Protein AF-A0A060XDC2-F1 (afdb_monomer_lite)

Radius of gyration: 25.56 Å; chains: 1; bounding box: 56×34×100 Å

Secondary structure (DSSP, 8-state):
------------------------S----PPPPEEE--TTS--EEE-TTT--EEE-TTS------SHHHHHHHHHHH-TTS-EEEEEE-SS-EEE--PPPTT-S------EEE-PEEEEESS--PPPPP--TT-EEEEEE-TT----HHHHHHHHHHHHHHSS-EEE-------SSS--EEEEEE-

InterPro domains:
  IPR008154 Amyloidogenic glycoprotein, extracellular [PS51869] (29-186)
  IPR008154 Amyloidogenic glycoprotein, extracellular [SM00006] (25-175)
  IPR008155 Amyloidogenic glycoprotein [PTHR23103] (12-157)
  IPR011178 Amyloidogenic glycoprotein, copper-binding [PF12924] (133-158)
  IPR015849 Amyloidogenic glycoprotein, heparin-binding [PF02177] (32-132)
  IPR036454 Amyloidogenic glycoprotein, heparin-binding domain superfamily [G3DSA:3.90.570.10] (18-124)
  IPR036454 Amyloidogenic glycoprotein, heparin-binding domain superfamily [SSF56491] (30-124)
  IPR036669 Amyloidogenic glycoprotein, copper-binding domain superfamily [G3DSA:3.30.1490.140] (132-185)
  IPR036669 Amyloidogenic glycoprotein, copper-binding domain superfamily [SSF89811] (125-165)

pLDDT: mean 73.63, std 19.86, range [39.0, 98.5]

Sequence (186 aa):
MGDRMALLLLVIATTALAVEVPTDGGMGLLAEPQVAMFCGKLNMHVDVQSGKWESDPSGTKSCIGTKEGILQYCQEVYPELQITNVVEANQPVSVQNWCKKGRKQCRSHLHIVVPYRCLVGEFVSDALLVPDKCKFLHQERMDMCESHLHWHTVAKEVRSRVHIYVLHILQKATPSSVGAAPLLKC

Organism: Oncorhynchus mykiss (NCBI:txid8022)

Foldseek 3Di:
DDDDDDDDDDDPPPPPPPPPDPDDDDDDQFAFWWKWADAQFFIWIAPRVPRAIDGDPVLAHHDDDDQVVVLVSSCVVCVVFQFDGKDWDPAWDWHAQTHGRPDPGRHDDIDTTTIMGRDGDAFDWDDDDADPPKDKDKDKDQPDADHLVVLVVVLVVVCVVDPAKDFDQTARDHPPGIGMGMIIGD

Structure (mmCIF, N/CA/C/O backbone):
data_AF-A0A060XDC2-F1
#
_entry.id   AF-A0A060XDC2-F1
#
loop_
_atom_site.group_PDB
_atom_site.id
_atom_site.type_symbol
_atom_site.label_atom_id
_atom_site.label_alt_id
_atom_site.label_comp_id
_atom_site.label_asym_id
_atom_site.label_entity_id
_atom_site.label_seq_id
_atom_site.pdbx_PDB_ins_code
_atom_site.Cartn_x
_atom_site.Cartn_y
_atom_site.Cartn_z
_atom_site.occupancy
_atom_site.B_iso_or_equiv
_atom_site.auth_seq_id
_atom_site.auth_comp_id
_atom_site.auth_asym_id
_atom_site.auth_atom_id
_atom_site.pdbx_PDB_model_num
ATOM 1 N N . MET A 1 1 ? -31.305 -18.570 -81.494 1.00 41.38 1 MET A N 1
ATOM 2 C CA . MET A 1 1 ? -29.834 -18.551 -81.326 1.00 41.38 1 MET A CA 1
ATOM 3 C C . MET A 1 1 ? -29.415 -17.113 -81.055 1.00 41.38 1 MET A C 1
ATOM 5 O O . MET A 1 1 ? -29.666 -16.294 -81.924 1.00 41.38 1 MET A O 1
ATOM 9 N N . GLY A 1 2 ? -28.843 -16.835 -79.872 1.00 39.59 2 GLY A N 1
ATOM 10 C CA . GLY A 1 2 ? -28.330 -15.517 -79.429 1.00 39.59 2 GLY A CA 1
ATOM 11 C C . GLY A 1 2 ? -29.444 -14.591 -78.921 1.00 39.59 2 GLY A C 1
ATOM 12 O O . GLY A 1 2 ? -30.240 -14.137 -79.725 1.00 39.59 2 GLY A O 1
ATOM 13 N N . ASP A 1 3 ? -29.737 -14.424 -77.631 1.00 41.81 3 ASP A N 1
ATOM 14 C CA . ASP A 1 3 ? -28.943 -14.064 -76.441 1.00 41.81 3 ASP A CA 1
ATOM 15 C C . ASP A 1 3 ? -28.536 -12.574 -76.386 1.00 41.81 3 ASP A C 1
ATOM 17 O O . ASP A 1 3 ? -27.949 -12.066 -77.340 1.00 41.81 3 ASP A O 1
ATOM 21 N N . ARG A 1 4 ? -28.748 -11.968 -75.196 1.00 43.09 4 ARG A N 1
ATOM 22 C CA . ARG A 1 4 ? -28.232 -10.674 -74.670 1.00 43.09 4 ARG A CA 1
ATOM 23 C C . ARG A 1 4 ? -29.087 -9.433 -75.014 1.00 43.09 4 ARG A C 1
ATOM 25 O O . ARG A 1 4 ? -29.310 -9.141 -76.172 1.00 43.09 4 ARG A O 1
ATOM 32 N N . MET A 1 5 ? -29.592 -8.601 -74.095 1.00 45.31 5 MET A N 1
ATOM 33 C CA . MET A 1 5 ? -29.133 -8.209 -72.758 1.00 45.31 5 MET A CA 1
ATOM 34 C C . MET A 1 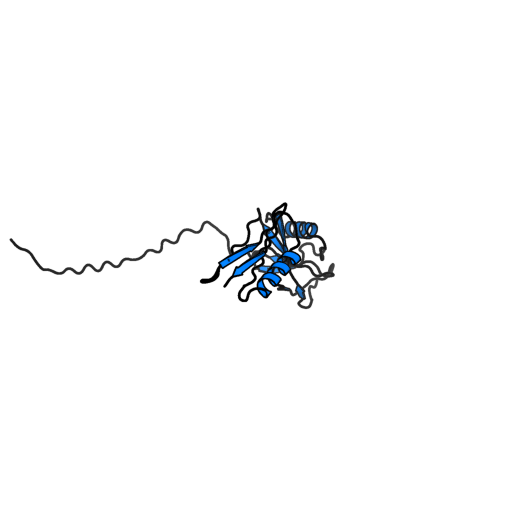5 ? -30.339 -7.726 -71.923 1.00 45.31 5 MET A C 1
ATOM 36 O O . MET A 1 5 ? -30.956 -6.719 -72.261 1.00 45.31 5 MET A O 1
ATOM 40 N N . ALA A 1 6 ? -30.649 -8.388 -70.810 1.00 49.91 6 ALA A N 1
ATOM 41 C CA . ALA A 1 6 ? -31.449 -7.799 -69.737 1.00 49.91 6 ALA A CA 1
ATOM 42 C C . ALA A 1 6 ? -30.529 -7.696 -68.518 1.00 49.91 6 ALA A C 1
ATOM 44 O O . ALA A 1 6 ? -30.117 -8.707 -67.951 1.00 49.91 6 ALA A O 1
ATOM 45 N N . LEU A 1 7 ? -30.120 -6.472 -68.188 1.00 49.59 7 LEU A N 1
ATOM 46 C CA . LEU A 1 7 ? -29.216 -6.186 -67.079 1.00 49.59 7 LEU A CA 1
ATOM 47 C C . LEU A 1 7 ? -30.014 -6.285 -65.765 1.00 49.59 7 LEU A C 1
ATOM 49 O O . LEU A 1 7 ? -30.693 -5.343 -65.368 1.00 49.59 7 LEU A O 1
ATOM 53 N N . LEU A 1 8 ? -29.974 -7.444 -65.109 1.00 44.00 8 LEU A N 1
ATOM 54 C CA . LEU A 1 8 ? -30.467 -7.615 -63.740 1.00 44.00 8 LEU A CA 1
ATOM 55 C C . LEU A 1 8 ? -29.364 -7.178 -62.768 1.00 44.00 8 LEU A C 1
ATOM 57 O O . LEU A 1 8 ? -28.363 -7.869 -62.594 1.00 44.00 8 LEU A O 1
ATOM 61 N N . LEU A 1 9 ? -29.542 -6.009 -62.152 1.00 47.91 9 LEU A N 1
ATOM 62 C CA . LEU A 1 9 ? -28.710 -5.533 -61.048 1.00 47.91 9 LEU A CA 1
ATOM 63 C C . LEU A 1 9 ? -29.081 -6.304 -59.772 1.00 47.91 9 LEU A C 1
ATOM 65 O O . LEU A 1 9 ? -30.105 -6.034 -59.149 1.00 47.91 9 LEU A O 1
ATOM 69 N N . LEU A 1 10 ? -28.243 -7.263 -59.379 1.00 47.75 10 LEU A N 1
ATOM 70 C CA . LEU A 1 10 ? -28.282 -7.892 -58.057 1.00 47.75 10 LEU A CA 1
ATOM 71 C C . LEU A 1 10 ? -27.494 -7.018 -57.075 1.00 47.75 10 LEU A C 1
ATOM 73 O O . LEU A 1 10 ? -26.266 -7.047 -57.044 1.00 47.75 10 LEU A O 1
ATOM 77 N N . VAL A 1 11 ? -28.206 -6.228 -56.272 1.00 51.81 11 VAL A N 1
ATOM 78 C CA . VAL A 1 11 ? -27.630 -5.562 -55.098 1.00 51.81 11 VAL A CA 1
ATOM 79 C C . VAL A 1 11 ? -27.538 -6.602 -53.985 1.00 51.81 11 VAL A C 1
ATOM 81 O O . VAL A 1 11 ? -28.536 -6.931 -53.349 1.00 51.81 11 VAL A O 1
ATOM 84 N N . ILE A 1 12 ? -26.344 -7.150 -53.761 1.00 53.94 12 ILE A N 1
ATOM 85 C CA . ILE A 1 12 ? -26.074 -7.981 -52.585 1.00 53.94 12 ILE A CA 1
ATOM 86 C C . ILE A 1 12 ? -25.781 -7.025 -51.427 1.00 53.94 12 ILE A C 1
ATOM 88 O O . ILE A 1 12 ? -24.678 -6.497 -51.308 1.00 53.94 12 ILE A O 1
ATOM 92 N N . ALA A 1 13 ? -26.780 -6.778 -50.581 1.00 54.50 13 ALA A N 1
ATOM 93 C CA . ALA A 1 13 ? -26.553 -6.155 -49.285 1.00 54.50 13 ALA A CA 1
ATOM 94 C C . ALA A 1 13 ? -25.899 -7.199 -48.369 1.00 54.50 13 ALA A C 1
ATOM 96 O O . ALA A 1 13 ? -26.568 -8.078 -47.832 1.00 54.50 13 ALA A O 1
ATOM 97 N N . THR A 1 14 ? -24.577 -7.140 -48.222 1.00 53.62 14 THR A N 1
ATOM 98 C CA . THR A 1 14 ? -23.865 -7.929 -47.215 1.00 53.62 14 THR A CA 1
ATOM 99 C C . THR A 1 14 ? -24.174 -7.347 -45.840 1.00 53.62 14 THR A C 1
ATOM 101 O O . THR A 1 14 ? -23.562 -6.367 -45.417 1.00 53.62 14 THR A O 1
ATOM 104 N N . THR A 1 15 ? -25.141 -7.928 -45.134 1.00 52.19 15 THR A N 1
ATOM 105 C CA . THR A 1 15 ? -25.299 -7.717 -43.697 1.00 52.19 15 THR A CA 1
ATOM 106 C C . THR A 1 15 ? -24.131 -8.401 -42.994 1.00 52.19 15 THR A C 1
ATOM 108 O O . THR A 1 15 ? -24.083 -9.622 -42.866 1.00 52.19 15 THR A O 1
ATOM 111 N N . ALA A 1 16 ? -23.146 -7.610 -42.569 1.00 55.06 16 ALA A N 1
ATOM 112 C CA . ALA A 1 16 ? -22.133 -8.077 -41.638 1.00 55.06 16 ALA A CA 1
ATOM 113 C C . ALA A 1 16 ? -22.830 -8.354 -40.300 1.00 55.06 16 ALA A C 1
ATOM 115 O O . ALA A 1 16 ? -23.098 -7.439 -39.524 1.00 55.06 16 ALA A O 1
ATOM 116 N N . LEU A 1 17 ? -23.174 -9.616 -40.050 1.00 48.28 17 LEU A N 1
ATOM 117 C CA . LEU A 1 17 ? -23.462 -10.066 -38.698 1.00 48.28 17 LEU A CA 1
ATOM 118 C C . LEU A 1 17 ? -22.143 -9.968 -37.929 1.00 48.28 17 LEU A C 1
ATOM 120 O O . LEU A 1 17 ? -21.220 -10.747 -38.166 1.00 48.28 17 LEU A O 1
ATOM 124 N N . ALA A 1 18 ? -22.039 -8.971 -37.051 1.00 54.16 18 ALA A N 1
ATOM 125 C CA . ALA A 1 18 ? -21.041 -8.990 -35.998 1.00 54.16 18 ALA A CA 1
ATOM 126 C C . ALA A 1 18 ? -21.340 -10.229 -35.150 1.00 54.16 18 ALA A C 1
ATOM 128 O O . ALA A 1 18 ? -22.348 -10.292 -34.447 1.00 54.16 18 ALA A O 1
ATOM 129 N N . VAL A 1 19 ? -20.511 -11.260 -35.300 1.00 46.09 19 VAL A N 1
ATOM 130 C CA . VAL A 1 19 ? -20.492 -12.378 -34.365 1.00 46.09 19 VAL A CA 1
ATOM 131 C C . VAL A 1 19 ? -19.969 -11.797 -33.061 1.00 46.09 19 VAL A C 1
ATOM 133 O O . VAL A 1 19 ? -18.773 -11.543 -32.921 1.00 46.09 19 VAL A O 1
ATOM 136 N N . GLU A 1 20 ? -20.878 -11.524 -32.132 1.00 48.84 20 GLU A N 1
ATOM 137 C CA . GLU A 1 20 ? -20.514 -11.262 -30.748 1.00 48.84 20 GLU A CA 1
ATOM 138 C C . GLU A 1 20 ? -19.928 -12.570 -30.214 1.00 48.84 20 GLU A C 1
ATOM 140 O O . GLU A 1 20 ? -20.620 -13.582 -30.083 1.00 48.84 20 GLU A O 1
ATOM 145 N N . VAL A 1 21 ? -18.610 -12.580 -30.008 1.00 45.28 21 VAL A N 1
ATOM 146 C CA . VAL A 1 21 ? -17.938 -13.671 -29.306 1.00 45.28 21 VAL A CA 1
ATOM 147 C C . VAL A 1 21 ? -18.573 -13.736 -27.917 1.00 45.28 21 VAL A C 1
ATOM 149 O O . VAL A 1 21 ? -18.576 -12.710 -27.233 1.00 45.28 21 VAL A O 1
ATOM 152 N N . PRO A 1 22 ? -19.119 -14.884 -27.480 1.00 39.00 22 PRO A N 1
ATOM 153 C CA . PRO A 1 22 ? -19.649 -14.993 -26.137 1.00 39.00 22 PRO A CA 1
ATOM 154 C C . PRO A 1 22 ? -18.462 -14.872 -25.187 1.00 39.00 22 PRO A C 1
ATOM 156 O O . PRO A 1 22 ? -17.618 -15.766 -25.108 1.00 39.00 22 PRO A O 1
ATOM 159 N N . THR A 1 23 ? -18.357 -13.725 -24.523 1.00 48.66 23 THR A N 1
ATOM 160 C CA . THR A 1 23 ? -17.471 -13.566 -23.382 1.00 48.66 23 THR A CA 1
ATOM 161 C C . THR A 1 23 ? -17.990 -14.493 -22.299 1.00 48.66 23 THR A C 1
ATOM 163 O O . THR A 1 23 ? -19.106 -14.352 -21.798 1.00 48.66 23 THR A O 1
ATOM 166 N N . ASP A 1 24 ? -17.174 -15.503 -22.019 1.00 46.56 24 ASP A N 1
ATOM 167 C CA . ASP A 1 24 ? -17.329 -16.406 -20.895 1.00 46.56 24 ASP A CA 1
ATOM 168 C C . ASP A 1 24 ? -17.614 -15.615 -19.606 1.00 46.56 24 ASP A C 1
ATOM 170 O O . ASP A 1 24 ? -17.164 -14.478 -19.426 1.00 46.56 24 ASP A O 1
ATOM 174 N N . GLY A 1 25 ? -18.456 -16.193 -18.760 1.00 43.25 25 GLY A N 1
ATOM 175 C CA . GLY A 1 25 ? -19.179 -15.510 -17.699 1.00 43.25 25 GLY A CA 1
ATOM 176 C C . GLY A 1 25 ? -18.302 -14.705 -16.737 1.00 43.25 25 GLY A C 1
ATOM 177 O O . GLY A 1 25 ? -17.409 -15.230 -16.088 1.00 43.25 25 GLY A O 1
ATOM 178 N N . GLY A 1 26 ? -18.679 -13.438 -16.554 1.00 47.50 26 GLY A N 1
ATOM 179 C CA . GLY A 1 26 ? -18.600 -12.756 -15.264 1.00 47.50 26 GLY A CA 1
ATOM 180 C C . GLY A 1 26 ? -17.213 -12.389 -14.742 1.00 47.50 26 GLY A C 1
ATOM 181 O O . GLY A 1 26 ? -16.795 -12.896 -13.712 1.00 47.50 26 GLY A O 1
ATOM 182 N N . MET A 1 27 ? -16.588 -11.368 -15.324 1.00 45.53 27 MET A N 1
ATOM 183 C CA . MET A 1 27 ? -15.719 -10.467 -14.561 1.00 45.53 27 MET A CA 1
ATOM 184 C C . MET A 1 27 ? -16.028 -9.031 -14.975 1.00 45.53 27 MET A C 1
ATOM 186 O O . MET A 1 27 ? -15.519 -8.523 -15.972 1.00 45.53 27 MET A O 1
ATOM 190 N N . GLY A 1 28 ? -16.885 -8.359 -14.199 1.00 51.84 28 GLY A N 1
ATOM 191 C CA . GLY A 1 28 ? -16.819 -6.900 -14.140 1.00 51.84 28 GLY A CA 1
ATOM 192 C C . GLY A 1 28 ? -15.383 -6.523 -13.778 1.00 51.84 28 GLY A C 1
ATOM 193 O O . GLY A 1 28 ? -14.772 -7.215 -12.969 1.00 51.84 28 GLY A O 1
ATOM 194 N N . LEU A 1 29 ? -14.823 -5.507 -14.436 1.00 62.22 29 LEU A N 1
ATOM 195 C CA . LEU A 1 29 ? -13.435 -5.077 -14.250 1.00 62.22 29 LEU A CA 1
ATOM 196 C C . LEU A 1 29 ? -13.167 -4.797 -12.761 1.00 62.22 29 LEU A C 1
ATOM 198 O O . LEU A 1 29 ? -13.486 -3.714 -12.273 1.00 62.22 29 LEU A O 1
ATOM 202 N N . LEU A 1 30 ? -12.625 -5.781 -12.040 1.00 83.00 30 LEU A N 1
ATOM 203 C CA . LEU A 1 30 ? -12.261 -5.626 -10.638 1.00 83.00 30 LEU A CA 1
ATOM 204 C C . LEU A 1 30 ? -11.084 -4.655 -10.557 1.00 83.00 30 LEU A C 1
ATOM 206 O O . LEU A 1 30 ? -10.130 -4.749 -11.334 1.00 83.00 30 LEU A O 1
ATOM 210 N N . ALA A 1 31 ? -11.162 -3.708 -9.628 1.00 91.88 31 ALA A N 1
ATOM 211 C CA . ALA A 1 31 ? -10.049 -2.826 -9.333 1.00 91.88 31 ALA A CA 1
ATOM 212 C C . ALA A 1 31 ? -8.873 -3.635 -8.770 1.00 91.88 31 ALA A C 1
ATOM 214 O O . ALA A 1 31 ? -9.049 -4.670 -8.126 1.00 91.88 31 ALA A O 1
ATOM 215 N N . GLU A 1 32 ? -7.658 -3.146 -9.002 1.00 93.00 32 GLU A N 1
ATOM 216 C CA . GLU A 1 32 ? -6.464 -3.782 -8.463 1.00 93.00 32 GLU A CA 1
ATOM 217 C C . GLU A 1 32 ? -6.454 -3.703 -6.920 1.00 93.00 32 GLU A C 1
ATOM 219 O O . GLU A 1 32 ? -6.651 -2.615 -6.368 1.00 93.00 32 GLU A O 1
ATOM 224 N N . PRO A 1 33 ? -6.190 -4.814 -6.206 1.00 96.94 33 PRO A N 1
ATOM 225 C CA . PRO A 1 33 ? -6.105 -4.811 -4.750 1.00 96.94 33 PRO A CA 1
ATOM 226 C C . PRO A 1 33 ? -4.878 -4.024 -4.273 1.00 96.94 33 PRO A C 1
ATOM 228 O O . PRO A 1 33 ? -3.727 -4.320 -4.609 1.00 96.94 33 PRO A O 1
ATOM 231 N N . GLN A 1 34 ? -5.122 -3.012 -3.444 1.00 98.19 34 GLN A N 1
ATOM 232 C CA . GLN A 1 34 ? -4.080 -2.160 -2.870 1.00 98.19 34 GLN A CA 1
ATOM 233 C C . GLN A 1 34 ? -4.344 -1.909 -1.385 1.00 98.19 34 GLN A C 1
ATOM 235 O O . GLN A 1 34 ? -5.491 -1.915 -0.939 1.00 98.19 34 GLN A O 1
ATOM 240 N N . VAL A 1 35 ? -3.286 -1.668 -0.613 1.00 98.38 35 VAL A N 1
ATOM 241 C CA . VAL A 1 35 ? -3.362 -1.247 0.791 1.00 98.38 35 VAL A CA 1
ATOM 242 C C . VAL A 1 35 ? -2.582 0.042 1.000 1.00 98.38 35 VAL A C 1
ATOM 244 O O . VAL A 1 35 ? -1.541 0.274 0.389 1.00 98.38 35 VAL A O 1
ATOM 247 N N . ALA A 1 36 ? -3.072 0.900 1.884 1.00 98.06 36 ALA A N 1
ATOM 248 C CA . ALA A 1 36 ? -2.442 2.162 2.227 1.00 98.06 36 ALA A CA 1
ATOM 249 C C . ALA A 1 36 ? -2.336 2.305 3.742 1.00 98.06 36 ALA A C 1
ATOM 251 O O . ALA A 1 36 ? -3.230 1.925 4.501 1.00 98.06 36 ALA A O 1
ATOM 252 N N . MET A 1 37 ? -1.226 2.883 4.186 1.00 96.88 37 MET A N 1
ATOM 253 C CA . MET A 1 37 ? -0.893 2.990 5.599 1.00 96.88 37 MET A CA 1
ATOM 254 C C . MET A 1 37 ? -0.575 4.433 5.962 1.00 96.88 37 MET A C 1
ATOM 256 O O . MET A 1 37 ?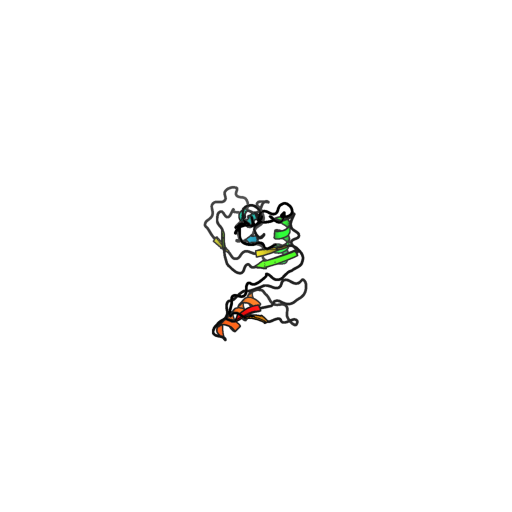 0.110 5.142 5.227 1.00 96.88 37 MET A O 1
ATOM 260 N N . PHE A 1 38 ? -1.043 4.853 7.133 1.00 94.81 38 PHE A N 1
ATOM 261 C CA . PHE A 1 38 ? -0.676 6.124 7.740 1.00 94.81 38 PHE A CA 1
ATOM 262 C C . PHE A 1 38 ? -0.602 5.934 9.254 1.00 94.81 38 PHE A C 1
ATOM 264 O O . PHE A 1 38 ? -1.591 5.582 9.896 1.00 94.81 38 PHE A O 1
ATOM 271 N N . CYS A 1 39 ? 0.579 6.113 9.844 1.00 92.94 39 CYS A N 1
ATOM 272 C CA . CYS A 1 39 ? 0.780 5.786 11.253 1.00 92.94 39 CYS A CA 1
ATOM 273 C C . CYS A 1 39 ? -0.132 6.598 12.186 1.00 92.94 39 CYS A C 1
ATOM 275 O O . CYS A 1 39 ? -0.354 7.794 12.000 1.00 92.94 39 CYS A O 1
ATOM 277 N N . GLY A 1 40 ? -0.691 5.924 13.197 1.00 89.88 40 GLY A N 1
ATOM 278 C CA . GLY A 1 40 ? -1.701 6.500 14.094 1.00 89.88 40 GLY A CA 1
ATOM 279 C C . GLY A 1 40 ? -3.129 6.490 13.529 1.00 89.88 40 GLY A C 1
ATOM 280 O O . GLY A 1 40 ? -4.068 6.915 14.215 1.00 89.88 40 GLY A O 1
ATOM 281 N N . LYS A 1 41 ? -3.315 5.987 12.306 1.00 93.00 41 LYS A N 1
ATOM 282 C CA . LYS A 1 41 ? -4.608 5.702 11.681 1.00 93.00 41 LYS A CA 1
ATOM 283 C C . LYS A 1 41 ? -4.743 4.209 11.422 1.00 93.00 41 LYS A C 1
ATOM 285 O O . LYS A 1 41 ? -3.759 3.474 11.428 1.00 93.00 41 LYS A O 1
ATOM 290 N N . LEU A 1 42 ? -5.982 3.779 11.229 1.00 94.94 42 LEU A N 1
ATOM 291 C CA . LEU A 1 42 ? -6.248 2.451 10.713 1.00 94.94 42 LEU A CA 1
ATOM 292 C C . LEU A 1 42 ? -5.788 2.360 9.264 1.00 94.94 42 LEU A C 1
ATOM 294 O O . LEU A 1 42 ? -5.862 3.347 8.528 1.00 94.94 42 LEU A O 1
ATOM 298 N N . ASN A 1 43 ? -5.315 1.181 8.881 1.00 97.00 43 ASN A N 1
ATOM 299 C CA . ASN A 1 43 ? -4.959 0.901 7.499 1.00 97.00 43 ASN A CA 1
ATOM 300 C C . ASN A 1 43 ? -6.191 1.039 6.595 1.00 97.00 43 ASN A C 1
ATOM 302 O O . ASN A 1 43 ? -7.334 0.940 7.052 1.00 97.00 43 ASN A O 1
ATOM 306 N N . MET A 1 44 ? -5.941 1.311 5.321 1.00 97.25 44 MET A N 1
ATOM 307 C CA . MET A 1 44 ? -6.960 1.414 4.284 1.00 97.25 44 MET A CA 1
ATOM 308 C C . MET A 1 44 ? -6.683 0.361 3.208 1.00 97.25 44 MET A C 1
ATOM 310 O O . MET A 1 44 ? -5.523 0.023 2.966 1.00 97.25 44 MET A O 1
ATOM 314 N N . HIS A 1 45 ? -7.722 -0.128 2.545 1.00 97.94 45 HIS A N 1
ATOM 315 C CA . HIS A 1 45 ? -7.635 -1.069 1.430 1.00 97.94 45 HIS A CA 1
ATOM 316 C C . HIS A 1 45 ? -8.646 -0.693 0.339 1.00 97.94 45 HIS A C 1
ATOM 318 O O . HIS A 1 45 ? -9.591 0.045 0.610 1.00 97.94 45 HIS A O 1
ATOM 324 N N . VAL A 1 46 ? -8.418 -1.121 -0.898 1.00 97.56 46 VAL A N 1
ATOM 325 C CA . VAL A 1 46 ? -9.340 -0.891 -2.016 1.00 97.56 46 VAL A CA 1
ATOM 326 C C . VAL A 1 46 ? -10.384 -2.000 -2.034 1.00 97.56 46 VAL A C 1
ATOM 328 O O . VAL A 1 46 ? -10.043 -3.165 -2.198 1.00 97.56 46 VAL A O 1
ATOM 331 N N . ASP A 1 47 ? -11.661 -1.651 -1.938 1.00 96.38 47 ASP A N 1
ATOM 332 C CA . ASP A 1 47 ? -12.722 -2.588 -2.287 1.00 96.38 47 ASP A CA 1
ATOM 333 C C . ASP A 1 47 ? -12.657 -2.864 -3.797 1.00 96.38 47 ASP A C 1
ATOM 335 O O . ASP A 1 47 ? -12.893 -1.975 -4.618 1.00 96.38 47 ASP A O 1
ATOM 339 N N . VAL A 1 48 ? -12.297 -4.092 -4.173 1.00 95.25 48 VAL A N 1
ATOM 340 C CA . VAL A 1 48 ? -12.024 -4.463 -5.573 1.00 95.25 48 VAL A CA 1
ATOM 341 C C . VAL A 1 48 ? -13.265 -4.395 -6.465 1.00 95.25 48 VAL A C 1
ATOM 343 O O . VAL A 1 48 ? -13.134 -4.314 -7.684 1.00 95.25 48 VAL A O 1
ATOM 346 N N . GLN A 1 49 ? -14.470 -4.391 -5.888 1.00 93.69 49 GLN A N 1
ATOM 347 C CA . GLN A 1 49 ? -15.720 -4.291 -6.643 1.00 93.69 49 GLN A CA 1
ATOM 348 C C . GLN A 1 49 ? -16.069 -2.838 -6.991 1.00 93.69 49 GLN A C 1
ATOM 350 O O . GLN A 1 49 ? -16.475 -2.545 -8.114 1.00 93.69 49 GLN A O 1
ATOM 355 N N . SER A 1 50 ? -15.917 -1.916 -6.040 1.00 93.75 50 SER A N 1
ATOM 356 C CA . SER A 1 50 ? -16.275 -0.501 -6.200 1.00 93.75 50 SER A CA 1
ATOM 357 C C . SER A 1 50 ? -15.096 0.412 -6.541 1.00 93.75 50 SER A C 1
ATOM 359 O O . SER A 1 50 ? -15.311 1.558 -6.945 1.00 93.75 50 SER A O 1
ATOM 361 N N . GLY A 1 51 ? -13.860 -0.055 -6.346 1.00 94.50 51 GLY A N 1
ATOM 362 C CA . GLY A 1 51 ? -12.628 0.719 -6.498 1.00 94.50 51 GLY A CA 1
ATOM 363 C C . GLY A 1 51 ? -12.420 1.791 -5.421 1.00 94.50 51 GLY A C 1
ATOM 364 O O . GLY A 1 51 ? -11.594 2.688 -5.601 1.00 94.50 51 GLY A O 1
ATOM 365 N N . LYS A 1 52 ? -13.183 1.761 -4.321 1.00 94.88 52 LYS A N 1
ATOM 366 C CA . LYS A 1 52 ? -13.123 2.771 -3.252 1.00 94.88 52 LYS A CA 1
ATOM 367 C C . LYS A 1 52 ? -12.216 2.333 -2.109 1.00 94.88 52 LYS A C 1
ATOM 369 O O . LYS A 1 52 ? -12.083 1.153 -1.822 1.00 94.88 52 LYS A O 1
ATOM 374 N N . TRP A 1 53 ? -11.632 3.311 -1.420 1.00 95.88 53 TRP A N 1
ATOM 375 C CA . TRP A 1 53 ? -10.848 3.069 -0.210 1.00 95.88 53 TRP A CA 1
ATOM 376 C C . TRP A 1 53 ? -11.751 2.825 1.001 1.00 95.88 53 TRP A C 1
ATOM 378 O O . TRP A 1 53 ? -12.541 3.696 1.373 1.00 95.88 53 TRP A O 1
ATOM 388 N N . GLU A 1 54 ? -11.556 1.693 1.662 1.00 95.19 54 GLU A N 1
ATOM 389 C CA . GLU A 1 54 ? -12.230 1.287 2.889 1.00 95.19 54 GLU A CA 1
ATOM 390 C C . GLU A 1 54 ? -11.231 1.119 4.034 1.00 95.19 54 GLU A C 1
ATOM 392 O O . GLU A 1 54 ? -10.048 0.847 3.824 1.00 95.19 54 GLU A O 1
ATOM 397 N N . SER A 1 55 ? -11.688 1.322 5.269 1.00 94.62 55 SER A N 1
ATOM 398 C CA . SER A 1 55 ? -10.825 1.167 6.442 1.00 94.62 55 SER A CA 1
ATOM 399 C C . SER A 1 55 ? -10.655 -0.302 6.818 1.00 94.62 55 SER A C 1
ATOM 401 O O . SER A 1 55 ? -11.465 -1.142 6.441 1.00 94.62 55 SER A O 1
ATOM 403 N N . ASP A 1 56 ? -9.605 -0.594 7.583 1.00 95.06 56 ASP A N 1
ATOM 404 C CA . ASP A 1 56 ? -9.320 -1.900 8.160 1.00 95.06 56 ASP A CA 1
ATOM 405 C C . ASP A 1 56 ? -10.589 -2.583 8.709 1.00 95.06 56 ASP A C 1
ATOM 407 O O . ASP A 1 56 ? -11.171 -2.068 9.673 1.00 95.06 56 ASP A O 1
ATOM 411 N N . PRO A 1 57 ? -10.994 -3.746 8.163 1.00 92.81 57 PRO A N 1
ATOM 412 C CA . PRO A 1 57 ? -12.232 -4.419 8.560 1.00 92.81 57 PRO A CA 1
ATOM 413 C C . PRO A 1 57 ? -12.278 -4.763 10.052 1.00 92.81 57 PRO A C 1
ATOM 415 O O . PRO A 1 57 ? -13.335 -4.712 10.679 1.00 92.81 57 PRO A O 1
ATOM 418 N N . SER A 1 58 ? -11.118 -5.067 10.649 1.00 92.06 58 SER A N 1
ATOM 419 C CA . SER A 1 58 ? -11.017 -5.383 12.078 1.00 92.06 58 SER A CA 1
ATOM 420 C C . SER A 1 58 ? -11.107 -4.149 12.984 1.00 92.06 58 SER A C 1
ATOM 422 O O . SER A 1 58 ? -11.338 -4.270 14.187 1.00 92.06 58 SER A O 1
ATOM 424 N N . GLY A 1 59 ? -10.894 -2.948 12.442 1.00 91.62 59 GLY A N 1
ATOM 425 C CA . GLY A 1 59 ? -10.848 -1.709 13.210 1.00 91.62 59 GLY A CA 1
ATOM 426 C C . GLY A 1 59 ? -9.608 -1.553 14.104 1.00 91.62 59 GLY A C 1
ATOM 427 O O . GLY A 1 59 ? -9.622 -0.727 15.027 1.00 91.62 59 GLY A O 1
ATOM 428 N N . THR A 1 60 ? -8.542 -2.337 13.890 1.00 91.62 60 THR A N 1
ATOM 429 C CA . THR A 1 60 ? -7.392 -2.407 14.814 1.00 91.62 60 THR A CA 1
ATOM 430 C C . THR A 1 60 ? -6.013 -2.287 14.170 1.00 91.62 60 THR A C 1
ATOM 432 O O . THR A 1 60 ? -5.080 -1.846 14.862 1.00 91.62 60 THR A O 1
ATOM 435 N N . LYS A 1 61 ? -5.863 -2.648 12.890 1.00 95.25 61 LYS A N 1
ATOM 436 C CA . LYS A 1 61 ? -4.566 -2.674 12.199 1.00 95.25 61 LYS A CA 1
ATOM 437 C C . LYS A 1 61 ? -4.139 -1.261 11.813 1.00 95.25 61 LYS A C 1
ATOM 439 O O . LYS A 1 61 ? -4.933 -0.467 11.321 1.00 95.25 61 LYS A O 1
ATOM 444 N N . SER A 1 62 ? -2.875 -0.949 12.071 1.00 94.62 62 SER A N 1
ATOM 445 C CA . SER A 1 62 ? -2.225 0.339 11.791 1.00 94.62 62 SER A CA 1
ATOM 446 C C . SER A 1 62 ? -0.968 0.083 10.955 1.00 94.62 62 SER A C 1
ATOM 448 O O . SER A 1 62 ? -0.667 -1.072 10.653 1.00 94.62 62 SER A O 1
ATOM 450 N N . CYS A 1 63 ? -0.249 1.150 10.587 1.00 95.81 63 CYS A N 1
ATOM 451 C CA . CYS A 1 63 ? 0.934 1.083 9.732 1.00 95.81 63 CYS A CA 1
ATOM 452 C C . CYS A 1 63 ? 1.911 -0.040 10.123 1.00 95.81 63 CYS A C 1
ATOM 454 O O . CYS A 1 63 ? 2.178 -0.277 11.304 1.00 95.81 63 CYS A O 1
ATOM 456 N N . ILE A 1 64 ? 2.443 -0.707 9.104 1.00 97.38 64 ILE A N 1
ATOM 457 C CA . ILE A 1 64 ? 3.311 -1.878 9.203 1.00 97.38 64 ILE A CA 1
ATOM 458 C C . ILE A 1 64 ? 4.665 -1.507 8.596 1.00 97.38 64 ILE A C 1
ATOM 460 O O . ILE A 1 64 ? 4.717 -0.878 7.543 1.00 97.38 64 ILE A O 1
ATOM 464 N N . GLY A 1 65 ? 5.756 -1.862 9.278 1.00 93.38 65 GLY A N 1
ATOM 465 C CA . GLY A 1 65 ? 7.114 -1.460 8.889 1.00 93.38 65 GLY A CA 1
ATOM 466 C C . GLY A 1 65 ? 7.900 -2.493 8.076 1.00 93.38 65 GLY A C 1
ATOM 467 O O . GLY A 1 65 ? 9.021 -2.201 7.672 1.00 93.38 65 GLY A O 1
ATOM 468 N N . THR A 1 66 ? 7.360 -3.695 7.866 1.00 91.31 66 THR A N 1
ATOM 469 C CA . THR A 1 66 ? 8.051 -4.801 7.182 1.00 91.31 66 THR A CA 1
ATOM 470 C C . THR A 1 66 ? 7.259 -5.283 5.974 1.00 91.31 66 THR A C 1
ATOM 472 O O . THR A 1 66 ? 6.027 -5.308 6.000 1.00 91.31 66 THR A O 1
ATOM 475 N N . LYS A 1 67 ? 7.961 -5.707 4.916 1.00 86.38 67 LYS A N 1
ATOM 476 C CA . LYS A 1 67 ? 7.335 -6.202 3.682 1.00 86.38 67 LYS A CA 1
ATOM 477 C C . LYS A 1 67 ? 6.480 -7.442 3.949 1.00 86.38 67 LYS A C 1
ATOM 479 O O . LYS A 1 67 ? 5.371 -7.552 3.436 1.00 86.38 67 LYS A O 1
ATOM 484 N N . GLU A 1 68 ? 6.974 -8.338 4.792 1.00 91.12 68 GLU A N 1
ATOM 485 C CA . GLU A 1 68 ? 6.312 -9.585 5.174 1.00 91.12 68 GLU A CA 1
ATOM 486 C C . GLU A 1 68 ? 5.019 -9.299 5.940 1.00 91.12 68 GLU A C 1
ATOM 488 O O . GLU A 1 68 ? 3.999 -9.936 5.691 1.00 91.12 68 GLU A O 1
ATOM 493 N N . GLY A 1 69 ? 5.029 -8.294 6.821 1.00 95.50 69 GLY A N 1
ATOM 494 C CA . GLY A 1 69 ? 3.827 -7.873 7.535 1.00 95.50 69 GLY A CA 1
ATOM 495 C C . GLY A 1 69 ? 2.790 -7.234 6.606 1.00 95.50 69 GLY A C 1
ATOM 496 O O . GLY A 1 69 ? 1.594 -7.444 6.787 1.00 95.50 69 GLY A O 1
ATOM 497 N N . ILE A 1 70 ? 3.227 -6.485 5.589 1.00 97.00 70 ILE A N 1
ATOM 498 C CA . ILE A 1 70 ? 2.325 -5.911 4.577 1.00 97.00 70 ILE A CA 1
ATOM 499 C C . ILE A 1 70 ? 1.709 -7.022 3.719 1.00 97.00 70 ILE A C 1
ATOM 501 O O . ILE A 1 70 ? 0.509 -6.988 3.463 1.00 97.00 70 ILE A O 1
ATOM 505 N N . LEU A 1 71 ? 2.496 -8.028 3.321 1.00 95.06 71 LEU A N 1
ATOM 506 C CA . LEU A 1 71 ? 1.996 -9.206 2.605 1.00 95.06 71 LEU A CA 1
ATOM 507 C C . LEU A 1 71 ? 0.937 -9.955 3.424 1.00 95.06 71 LEU A C 1
ATOM 509 O O . LEU A 1 71 ? -0.143 -10.232 2.907 1.00 95.06 71 LEU A O 1
ATOM 513 N N . GLN A 1 72 ? 1.208 -10.212 4.705 1.00 97.50 72 GLN A N 1
ATOM 514 C CA . GLN A 1 72 ? 0.233 -10.821 5.616 1.00 97.50 72 GLN A CA 1
ATOM 515 C C . GLN A 1 72 ? -1.045 -9.985 5.720 1.00 97.50 72 GLN A C 1
ATOM 517 O O . GLN A 1 72 ? -2.143 -10.533 5.700 1.00 97.50 72 GLN A O 1
ATOM 522 N N . TYR A 1 73 ? -0.921 -8.657 5.782 1.00 98.50 73 TYR A N 1
ATOM 523 C CA . TYR A 1 73 ? -2.083 -7.776 5.827 1.00 98.50 73 TYR A CA 1
ATOM 524 C C . TYR A 1 73 ? -2.896 -7.803 4.527 1.00 98.50 73 TYR A C 1
ATOM 526 O O . TYR A 1 73 ? -4.118 -7.877 4.590 1.00 98.50 73 TYR A O 1
ATOM 534 N N . CYS A 1 74 ? -2.246 -7.810 3.358 1.00 98.19 74 CYS A N 1
ATOM 535 C CA . CYS A 1 74 ? -2.929 -8.001 2.075 1.00 98.19 74 CYS A CA 1
ATOM 536 C C . CYS A 1 74 ? -3.720 -9.320 2.047 1.00 98.19 74 CYS A C 1
ATOM 538 O O . CYS A 1 74 ? -4.858 -9.333 1.593 1.00 98.19 74 CYS A O 1
ATOM 540 N N . GLN A 1 75 ? -3.137 -10.416 2.541 1.00 97.56 75 GLN A N 1
ATOM 541 C CA . GLN A 1 75 ? -3.807 -11.721 2.617 1.00 97.56 75 GLN A CA 1
ATOM 542 C C . GLN A 1 75 ? -4.992 -11.711 3.595 1.00 97.56 75 GLN A C 1
ATOM 544 O O . GLN A 1 75 ? -5.999 -12.363 3.345 1.00 97.56 75 GLN A O 1
ATOM 549 N N . GLU A 1 76 ? -4.891 -10.954 4.692 1.00 97.81 76 GLU A N 1
ATOM 550 C CA . GLU A 1 76 ? -5.967 -10.798 5.677 1.00 97.81 76 GLU A CA 1
ATOM 551 C C . GLU A 1 76 ? -7.171 -10.034 5.106 1.00 97.81 76 GLU A C 1
ATOM 553 O O . GLU A 1 76 ? -8.310 -10.426 5.353 1.00 97.81 76 GLU A O 1
ATOM 558 N N . VAL A 1 77 ? -6.940 -8.957 4.345 1.00 98.00 77 VAL A N 1
ATOM 559 C CA . VAL A 1 77 ? -8.027 -8.124 3.790 1.00 98.00 77 VAL A CA 1
ATOM 560 C C . VAL A 1 77 ? -8.569 -8.631 2.450 1.00 98.00 77 VAL A C 1
ATOM 562 O O . VAL A 1 77 ? -9.703 -8.314 2.105 1.00 98.00 77 VAL A O 1
ATOM 565 N N . TYR A 1 78 ? -7.801 -9.444 1.718 1.00 97.56 78 TYR A N 1
ATOM 566 C CA . TYR A 1 78 ? -8.217 -10.067 0.457 1.00 97.56 78 TYR A CA 1
ATOM 567 C C . TYR A 1 78 ? -8.154 -11.605 0.533 1.00 97.56 78 TYR A C 1
ATOM 569 O O . TYR A 1 78 ? -7.380 -12.217 -0.204 1.00 97.56 78 TYR A O 1
ATOM 577 N N . PRO A 1 79 ? -8.961 -12.256 1.393 1.00 96.12 79 PRO A N 1
ATOM 578 C CA . PRO A 1 79 ? -8.863 -13.700 1.641 1.00 96.12 79 PRO A CA 1
ATOM 579 C C . PRO A 1 79 ? -9.198 -14.562 0.415 1.00 96.12 79 PRO A C 1
ATOM 581 O O . PRO A 1 79 ? -8.677 -15.663 0.273 1.00 96.12 79 PRO A O 1
ATOM 584 N N . GLU A 1 80 ? -10.034 -14.047 -0.489 1.00 94.81 80 GLU A N 1
ATOM 585 C CA . GLU A 1 80 ? -10.430 -14.737 -1.724 1.00 94.81 80 GLU A CA 1
ATOM 586 C C . GLU A 1 80 ? -9.394 -14.587 -2.853 1.00 94.81 80 GLU A C 1
ATOM 588 O O . GLU A 1 80 ? -9.534 -15.189 -3.918 1.00 94.81 80 GLU A O 1
ATOM 593 N N . LEU A 1 81 ? -8.351 -13.771 -2.652 1.00 93.56 81 LEU A N 1
ATOM 594 C CA . LEU A 1 81 ? -7.289 -13.550 -3.628 1.00 93.56 81 LEU A CA 1
ATOM 595 C C . LEU A 1 81 ? -6.011 -14.269 -3.187 1.00 93.56 81 LEU A C 1
ATOM 597 O O . LEU A 1 81 ? -5.563 -14.153 -2.049 1.00 93.56 81 LEU A O 1
ATOM 601 N N . GLN A 1 82 ? -5.361 -14.968 -4.116 1.00 92.50 82 GLN A N 1
ATOM 602 C CA . GLN A 1 82 ? -4.081 -15.635 -3.860 1.00 92.50 82 GLN A CA 1
ATOM 603 C C . GLN A 1 82 ? -2.928 -14.619 -3.846 1.00 92.50 82 GLN A C 1
ATOM 605 O O . GLN A 1 82 ? -2.132 -14.571 -4.781 1.00 92.50 82 GLN A O 1
ATOM 610 N N . ILE A 1 83 ? -2.843 -13.765 -2.821 1.00 93.38 83 ILE A N 1
ATOM 611 C CA . ILE A 1 83 ? -1.776 -12.759 -2.726 1.00 93.38 83 ILE A CA 1
ATOM 612 C C . ILE A 1 83 ? -0.438 -13.430 -2.396 1.00 93.38 83 ILE A C 1
ATOM 614 O O . ILE A 1 83 ? -0.286 -14.052 -1.341 1.00 93.38 83 ILE A O 1
ATOM 618 N N . THR A 1 84 ? 0.555 -13.257 -3.267 1.00 89.38 84 THR A N 1
ATOM 619 C CA . THR A 1 84 ? 1.888 -13.878 -3.137 1.00 89.38 84 THR A CA 1
ATOM 620 C C . THR A 1 84 ? 3.000 -12.872 -2.864 1.00 89.38 84 THR A C 1
ATOM 622 O O . THR A 1 84 ? 4.055 -13.240 -2.346 1.00 89.38 84 THR A O 1
ATOM 625 N N . ASN A 1 85 ? 2.799 -11.597 -3.206 1.00 88.62 85 ASN A N 1
ATOM 626 C CA . ASN A 1 85 ? 3.831 -10.574 -3.077 1.00 88.62 85 ASN A CA 1
ATOM 627 C C . ASN A 1 85 ? 3.220 -9.176 -2.927 1.00 88.62 85 ASN A C 1
ATOM 629 O O . ASN A 1 85 ? 2.034 -8.964 -3.173 1.00 88.62 85 ASN A O 1
ATOM 633 N N . VAL A 1 86 ? 4.049 -8.210 -2.540 1.00 90.75 86 VAL A N 1
ATOM 634 C CA . VAL A 1 86 ? 3.659 -6.801 -2.427 1.00 90.75 86 VAL A CA 1
ATOM 635 C C . VAL A 1 86 ? 4.733 -5.897 -3.007 1.00 90.75 86 VAL A C 1
ATOM 637 O O . VAL A 1 86 ? 5.933 -6.184 -2.923 1.00 90.75 86 VAL A O 1
ATOM 640 N N . VAL A 1 87 ? 4.297 -4.782 -3.579 1.00 87.88 87 VAL A N 1
ATOM 641 C CA . VAL A 1 87 ? 5.176 -3.754 -4.137 1.00 87.88 87 VAL A CA 1
ATOM 642 C C . VAL A 1 87 ? 4.594 -2.371 -3.884 1.00 87.88 87 VAL A C 1
ATOM 644 O O . VAL A 1 87 ? 3.383 -2.197 -3.910 1.00 87.88 87 VAL A O 1
ATOM 647 N N . GLU A 1 88 ? 5.441 -1.377 -3.641 1.00 89.25 88 GLU A N 1
ATOM 648 C CA . GLU A 1 88 ? 5.010 0.022 -3.595 1.00 89.25 88 GLU A CA 1
ATOM 649 C C . GLU A 1 88 ? 4.469 0.473 -4.955 1.00 89.25 88 GLU A C 1
ATOM 651 O O . GLU A 1 88 ? 5.014 0.142 -6.007 1.00 89.25 88 GLU A O 1
ATOM 656 N N . ALA A 1 89 ? 3.396 1.253 -4.953 1.00 87.62 89 ALA A N 1
ATOM 657 C CA . ALA A 1 89 ? 2.877 1.837 -6.172 1.00 87.62 89 ALA A CA 1
ATOM 658 C C . ALA A 1 89 ? 3.818 2.922 -6.714 1.00 87.62 89 ALA A C 1
ATOM 660 O O . ALA A 1 89 ? 4.509 3.628 -5.980 1.00 87.62 89 ALA A O 1
ATOM 661 N N . ASN A 1 90 ? 3.774 3.105 -8.030 1.00 79.81 90 ASN A N 1
ATOM 662 C CA . ASN A 1 90 ? 4.621 4.070 -8.728 1.00 79.81 90 ASN A CA 1
ATOM 663 C C . ASN A 1 90 ? 4.233 5.531 -8.465 1.00 79.81 90 ASN A C 1
ATOM 665 O O . ASN A 1 90 ? 5.041 6.427 -8.702 1.00 79.81 90 ASN A O 1
ATOM 669 N N . GLN A 1 91 ? 2.989 5.784 -8.048 1.00 84.56 91 GLN A N 1
ATOM 670 C CA . GLN A 1 91 ? 2.456 7.124 -7.826 1.00 84.56 91 GLN A CA 1
ATOM 671 C C . GLN A 1 91 ? 1.779 7.217 -6.458 1.00 84.56 91 GLN A C 1
ATOM 673 O O . GLN A 1 91 ? 1.109 6.268 -6.040 1.00 84.56 91 GLN A O 1
ATOM 678 N N . PRO A 1 92 ? 1.921 8.358 -5.765 1.00 93.31 92 PRO A N 1
ATOM 679 C CA . PRO A 1 92 ? 1.161 8.606 -4.557 1.00 93.31 92 PRO A CA 1
ATOM 680 C C . PRO A 1 92 ? -0.320 8.820 -4.888 1.00 93.31 92 PRO A C 1
ATOM 682 O O . PRO A 1 92 ? -0.676 9.315 -5.958 1.00 93.31 92 PRO A O 1
ATOM 685 N N . VAL A 1 93 ? -1.186 8.508 -3.930 1.00 95.69 93 VAL A N 1
ATOM 686 C CA . VAL A 1 93 ? -2.635 8.686 -4.032 1.00 95.69 93 VAL A CA 1
ATOM 687 C C . VAL A 1 93 ? -3.157 9.504 -2.857 1.00 95.69 93 VAL A C 1
ATOM 689 O O . VAL A 1 93 ? -2.600 9.494 -1.759 1.00 95.69 93 VAL A O 1
ATOM 692 N N . SER A 1 94 ? -4.252 10.217 -3.096 1.00 95.38 94 SER A N 1
ATOM 693 C CA . SER A 1 94 ? -4.947 11.009 -2.086 1.00 95.38 94 SER A CA 1
ATOM 694 C C . SER A 1 94 ? -6.069 10.190 -1.450 1.00 95.38 94 SER A C 1
ATOM 696 O O . SER A 1 94 ? -7.092 9.954 -2.088 1.00 95.38 94 SER A O 1
ATOM 698 N N . VAL A 1 95 ? -5.910 9.792 -0.186 1.00 94.88 95 VAL A N 1
ATOM 699 C CA . VAL A 1 95 ? -6.906 9.000 0.556 1.00 94.88 95 VAL A CA 1
ATOM 700 C C . VAL A 1 95 ? -7.571 9.867 1.623 1.00 94.88 95 VAL A C 1
ATOM 702 O O . VAL A 1 95 ? -6.894 10.551 2.395 1.00 94.88 95 VAL A O 1
ATOM 705 N N . GLN A 1 96 ? -8.903 9.843 1.676 1.00 91.75 96 GLN A N 1
ATOM 706 C CA . GLN A 1 96 ? -9.716 10.579 2.654 1.00 91.75 96 GLN A CA 1
ATOM 707 C C . GLN A 1 96 ? -10.298 9.640 3.721 1.00 91.75 96 GLN A C 1
ATOM 709 O O . GLN A 1 96 ? -10.144 8.427 3.641 1.00 91.75 96 GLN A O 1
ATOM 714 N N . ASN A 1 97 ? -10.992 10.203 4.718 1.00 89.56 97 ASN A N 1
ATOM 715 C CA . ASN A 1 97 ? -11.783 9.449 5.703 1.00 89.56 97 ASN A CA 1
ATOM 716 C C . ASN A 1 97 ? -10.992 8.422 6.532 1.00 89.56 97 ASN A C 1
ATOM 718 O O . ASN A 1 97 ? -11.528 7.402 6.948 1.00 89.56 97 ASN A O 1
ATOM 722 N N . TRP A 1 98 ? -9.731 8.715 6.851 1.00 92.50 98 TRP A N 1
ATOM 723 C CA . TRP A 1 98 ? -8.926 7.858 7.722 1.00 92.50 98 TRP A CA 1
ATOM 724 C C . TRP A 1 98 ? -9.508 7.738 9.135 1.00 92.50 98 TRP A C 1
ATOM 726 O O . TRP A 1 98 ? -9.669 8.734 9.856 1.00 92.50 98 TRP A O 1
ATOM 736 N N . CYS A 1 99 ? -9.734 6.509 9.582 1.00 90.94 99 CYS A N 1
ATOM 737 C CA . CYS A 1 99 ? -10.204 6.211 10.928 1.00 90.94 99 CYS A CA 1
ATOM 738 C C . CYS A 1 99 ? -9.036 6.215 11.934 1.00 90.94 99 CYS A C 1
ATOM 740 O O . CYS A 1 99 ? -7.911 5.837 11.614 1.00 90.94 99 CYS A O 1
ATOM 742 N N . LYS A 1 100 ? -9.277 6.660 13.174 1.00 87.44 100 LYS A N 1
ATOM 743 C CA . LYS A 1 100 ? -8.312 6.482 14.277 1.00 87.44 100 LYS A CA 1
ATOM 744 C C . LYS A 1 100 ? -8.568 5.136 14.947 1.00 87.44 100 LYS A C 1
ATOM 746 O O . LYS A 1 100 ? -9.725 4.754 15.112 1.00 87.44 100 LYS A O 1
ATOM 751 N N . LYS A 1 101 ? -7.506 4.475 15.414 1.00 79.94 101 LYS A N 1
ATOM 752 C CA . LYS A 1 101 ? -7.621 3.224 16.173 1.00 79.94 101 LYS A CA 1
ATOM 753 C C . LYS A 1 101 ? -8.580 3.394 17.361 1.00 79.94 101 LYS A C 1
ATOM 755 O O . LYS A 1 101 ? -8.461 4.358 18.119 1.00 79.94 101 LYS A O 1
ATOM 760 N N . GLY A 1 102 ? -9.548 2.486 17.489 1.00 72.94 102 GLY A N 1
ATOM 761 C CA . GLY A 1 102 ? -10.530 2.487 18.579 1.00 72.94 102 GLY A CA 1
ATOM 762 C C . GLY A 1 102 ? -11.602 3.587 18.522 1.00 72.94 102 GLY A C 1
ATOM 763 O O . GLY A 1 102 ? -12.312 3.782 19.507 1.00 72.94 102 GLY A O 1
ATOM 764 N N . ARG A 1 103 ? -11.748 4.329 17.411 1.00 74.88 103 ARG A N 1
ATOM 765 C CA . ARG A 1 103 ? -12.815 5.335 17.242 1.00 74.88 103 ARG A CA 1
ATOM 766 C C . ARG A 1 103 ? -13.760 4.970 16.102 1.00 74.88 103 ARG A C 1
ATOM 768 O O . ARG A 1 103 ? -13.316 4.702 14.996 1.00 74.88 103 ARG A O 1
ATOM 775 N N . LYS A 1 104 ? -15.070 5.074 16.361 1.00 70.12 104 LYS A N 1
ATOM 776 C CA . LYS A 1 104 ? -16.137 4.785 15.382 1.00 70.12 104 LYS A CA 1
ATOM 777 C C . LYS A 1 104 ? -16.299 5.841 14.280 1.00 70.12 104 LYS A C 1
ATOM 779 O O . LYS A 1 104 ? -16.874 5.546 13.244 1.00 70.12 104 LYS A O 1
ATOM 784 N N . GLN A 1 105 ? -15.850 7.079 14.504 1.00 70.50 105 GLN A N 1
ATOM 785 C CA . GLN A 1 105 ? -15.993 8.158 13.521 1.00 70.50 105 GLN A CA 1
ATOM 786 C C . GLN A 1 105 ? -14.691 8.404 12.761 1.00 70.50 105 GLN A C 1
ATOM 788 O O . GLN A 1 105 ? -13.667 8.771 13.346 1.00 70.50 105 GLN A O 1
ATOM 793 N N . CYS A 1 106 ? -14.773 8.285 11.440 1.00 78.81 106 CYS A N 1
ATOM 794 C CA . CYS A 1 106 ? -13.676 8.510 10.513 1.00 78.81 106 CYS A CA 1
ATOM 795 C C . CYS A 1 106 ? -13.780 9.920 9.925 1.00 78.81 106 CYS A C 1
ATOM 797 O O . CYS A 1 106 ? -14.226 10.128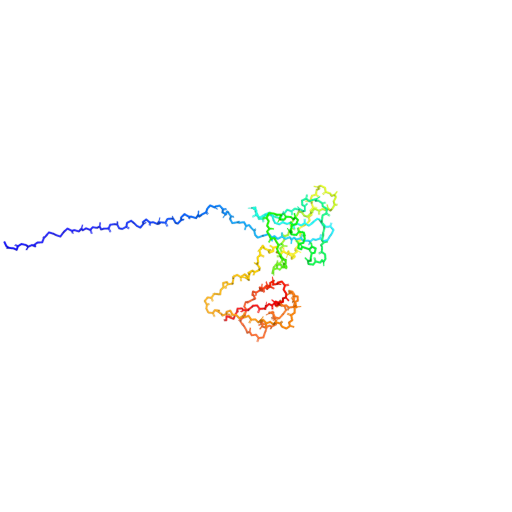 8.804 1.00 78.81 106 CYS A O 1
ATOM 799 N N . ARG A 1 107 ? -13.424 10.925 10.732 1.00 69.88 107 ARG A N 1
ATOM 800 C CA . ARG A 1 107 ? -13.311 12.324 10.293 1.00 69.88 107 ARG A CA 1
ATOM 801 C C . ARG A 1 107 ? -11.843 12.712 10.303 1.00 69.88 107 ARG A C 1
ATOM 803 O O . ARG A 1 107 ? -11.296 13.083 11.341 1.00 69.88 107 ARG A O 1
ATOM 810 N N . SER A 1 108 ? -11.193 12.554 9.158 1.00 75.12 108 SER A N 1
ATOM 811 C CA . SER A 1 108 ? -9.794 12.922 8.967 1.00 75.12 108 SER A CA 1
ATOM 812 C C . SER A 1 108 ? -9.624 13.722 7.696 1.00 75.12 108 SER A C 1
ATOM 814 O O . SER A 1 108 ? -10.347 13.507 6.725 1.00 75.12 108 SER A O 1
ATOM 816 N N . HIS A 1 109 ? -8.624 14.597 7.711 1.00 83.50 109 HIS A N 1
ATOM 817 C CA . HIS A 1 109 ? -8.122 15.240 6.511 1.00 83.50 109 HIS A CA 1
ATOM 818 C C . HIS A 1 109 ? -7.651 14.198 5.488 1.00 83.50 109 HIS A C 1
ATOM 820 O O . HIS A 1 109 ? -7.336 13.053 5.835 1.00 83.50 109 HIS A O 1
ATOM 826 N N . LEU A 1 110 ? -7.617 14.633 4.232 1.00 92.00 110 LEU A N 1
ATOM 827 C CA . LEU A 1 110 ? -6.979 13.923 3.136 1.00 92.00 110 LEU A CA 1
ATOM 828 C C . LEU A 1 110 ? -5.484 13.766 3.431 1.00 92.00 110 LEU A C 1
ATOM 830 O O . LEU A 1 110 ? -4.831 14.720 3.853 1.00 92.00 110 LEU A O 1
ATOM 834 N N . HIS A 1 111 ? -4.950 12.576 3.174 1.00 93.69 111 HIS A N 1
ATOM 835 C CA . HIS A 1 111 ? -3.521 12.300 3.237 1.00 93.69 111 HIS A CA 1
ATOM 836 C C . HIS A 1 111 ? -3.039 11.768 1.890 1.00 93.69 111 HIS A C 1
ATOM 838 O O . HIS A 1 111 ? -3.698 10.928 1.278 1.00 93.69 111 HIS A O 1
ATOM 844 N N . ILE A 1 112 ? -1.887 12.270 1.449 1.00 95.44 112 ILE A N 1
ATOM 845 C CA . ILE A 1 112 ? -1.189 11.784 0.261 1.00 95.44 112 ILE A CA 1
ATOM 846 C C . ILE A 1 112 ? -0.208 10.710 0.726 1.00 95.44 112 ILE A C 1
ATOM 848 O O . ILE A 1 112 ? 0.662 10.986 1.552 1.00 95.44 112 ILE A O 1
ATOM 852 N N . VAL A 1 113 ? -0.377 9.489 0.230 1.00 96.06 113 VAL A N 1
ATOM 853 C CA . VAL A 1 113 ? 0.407 8.313 0.630 1.00 96.06 113 VAL A CA 1
ATOM 854 C C . VAL A 1 113 ? 0.815 7.512 -0.599 1.00 96.06 113 VAL A C 1
ATOM 856 O O . VAL A 1 113 ? 0.133 7.558 -1.619 1.00 96.06 113 VAL A O 1
ATOM 859 N N . VAL A 1 114 ? 1.916 6.770 -0.507 1.00 95.81 114 VAL A N 1
ATOM 860 C CA . VAL A 1 114 ? 2.282 5.766 -1.515 1.00 95.81 114 VAL A CA 1
ATOM 861 C C . VAL A 1 114 ? 1.686 4.428 -1.064 1.00 95.81 114 VAL A C 1
ATOM 863 O O . VAL A 1 114 ? 2.080 3.933 -0.006 1.00 95.81 114 VAL A O 1
ATOM 866 N N . PRO A 1 115 ? 0.695 3.873 -1.781 1.00 97.31 115 PRO A N 1
ATOM 867 C CA . PRO A 1 115 ? 0.094 2.597 -1.417 1.00 97.31 115 PRO A CA 1
ATOM 868 C C . PRO A 1 115 ? 1.000 1.424 -1.810 1.00 97.31 115 PRO A C 1
ATOM 870 O O . PRO A 1 115 ? 1.917 1.573 -2.615 1.00 97.31 115 PRO A O 1
ATOM 873 N N . TYR A 1 116 ? 0.709 0.244 -1.271 1.00 96.69 116 TYR A N 1
ATOM 874 C CA . TYR A 1 116 ? 1.272 -1.028 -1.712 1.00 96.69 116 TYR A CA 1
ATOM 875 C C . TYR A 1 116 ? 0.239 -1.773 -2.562 1.00 96.69 116 TYR A C 1
ATOM 877 O O . TYR A 1 116 ? -0.911 -1.925 -2.154 1.00 96.69 116 TYR A O 1
ATOM 885 N N . ARG A 1 117 ? 0.651 -2.254 -3.735 1.00 95.06 117 ARG A N 1
ATOM 886 C CA . ARG A 1 117 ? -0.100 -3.186 -4.583 1.00 95.06 117 ARG A CA 1
ATOM 887 C C . ARG A 1 117 ? 0.037 -4.596 -4.007 1.00 95.06 117 ARG A C 1
ATOM 889 O O . ARG A 1 117 ? 1.156 -5.027 -3.715 1.00 95.06 117 ARG A O 1
ATOM 896 N N . CYS A 1 118 ? -1.080 -5.303 -3.856 1.00 95.56 118 CYS A N 1
ATOM 897 C CA . CYS A 1 118 ? -1.118 -6.699 -3.426 1.00 95.56 118 CYS A CA 1
ATOM 898 C C . CYS A 1 118 ? -1.141 -7.595 -4.676 1.00 95.56 118 CYS A C 1
ATOM 900 O O . CYS A 1 118 ? -2.132 -7.634 -5.395 1.00 95.56 118 CYS A O 1
ATOM 902 N N . LEU A 1 119 ? -0.047 -8.290 -4.981 1.00 90.94 119 LEU A N 1
ATOM 903 C CA . LEU A 1 119 ? 0.087 -9.035 -6.237 1.00 90.94 119 LEU A CA 1
ATOM 904 C C . LEU A 1 119 ? -0.549 -10.427 -6.122 1.00 90.94 119 LEU A C 1
ATOM 906 O O . LEU A 1 119 ? -0.210 -11.186 -5.213 1.00 90.94 119 LEU A O 1
ATOM 910 N N . VAL A 1 120 ? -1.458 -10.745 -7.048 1.00 91.12 120 VAL A N 1
ATOM 911 C CA . VAL A 1 120 ? -2.198 -12.017 -7.105 1.00 91.12 120 VAL A CA 1
ATOM 912 C C . VAL A 1 120 ? -1.434 -13.043 -7.949 1.00 91.12 120 VAL A C 1
ATOM 914 O O . VAL A 1 120 ? -1.018 -12.733 -9.063 1.00 91.12 120 VAL A O 1
ATOM 917 N N . GLY A 1 121 ? -1.324 -14.277 -7.457 1.00 82.56 121 GLY A N 1
ATOM 918 C CA . GLY A 1 121 ? -0.818 -15.426 -8.210 1.00 82.56 121 GLY A CA 1
ATOM 919 C C . GLY A 1 121 ? 0.694 -15.416 -8.432 1.00 82.56 121 GLY A C 1
ATOM 920 O O . GLY A 1 121 ? 1.450 -14.760 -7.714 1.00 82.56 121 GLY A O 1
ATOM 921 N N . GLU A 1 122 ? 1.158 -16.192 -9.409 1.00 70.62 122 GLU A N 1
ATOM 922 C CA . GLU A 1 122 ? 2.566 -16.176 -9.804 1.00 70.62 122 GLU A CA 1
ATOM 923 C C . GLU A 1 122 ? 2.931 -14.833 -10.437 1.00 70.62 122 GLU A C 1
ATOM 925 O O . GLU A 1 122 ? 2.154 -14.236 -11.180 1.00 70.62 122 GLU A O 1
ATOM 930 N N . PHE A 1 123 ? 4.130 -14.344 -10.132 1.00 60.78 123 PHE A N 1
ATOM 931 C CA . PHE A 1 123 ? 4.560 -13.044 -10.615 1.00 60.78 123 PHE A CA 1
ATOM 932 C C . PHE A 1 123 ? 4.642 -13.009 -12.150 1.00 60.78 123 PHE A C 1
ATOM 934 O O . PHE A 1 123 ? 5.463 -13.701 -12.754 1.00 60.78 123 PHE A O 1
ATOM 941 N N . VAL A 1 124 ? 3.861 -12.116 -12.760 1.00 60.00 124 VAL A N 1
ATOM 942 C CA . VAL A 1 124 ? 3.974 -11.721 -14.168 1.00 60.00 124 VAL A CA 1
ATOM 943 C C . VAL A 1 124 ? 4.319 -10.233 -14.206 1.00 60.00 124 VAL A C 1
ATOM 945 O O . VAL A 1 124 ? 3.703 -9.430 -13.512 1.00 60.00 124 VAL A O 1
ATOM 948 N N . SER A 1 125 ? 5.327 -9.843 -14.988 1.00 56.72 125 SER A N 1
ATOM 949 C CA . SER A 1 125 ? 5.662 -8.422 -15.154 1.00 56.72 125 SER A CA 1
ATOM 950 C C . SER A 1 125 ? 4.536 -7.675 -15.867 1.00 56.72 125 SER A C 1
ATOM 952 O O . SER A 1 125 ? 4.053 -8.182 -16.881 1.00 56.72 125 SER A O 1
ATOM 954 N N . ASP A 1 126 ? 4.174 -6.472 -15.394 1.00 64.88 126 ASP A N 1
ATOM 955 C CA . ASP A 1 126 ? 3.125 -5.675 -16.046 1.00 64.88 126 ASP A CA 1
ATOM 956 C C . ASP A 1 126 ? 3.454 -5.463 -17.538 1.00 64.88 126 ASP A C 1
ATOM 958 O O . ASP A 1 126 ? 4.605 -5.215 -17.922 1.00 64.88 126 ASP A O 1
ATOM 962 N N . ALA A 1 127 ? 2.432 -5.542 -18.390 1.00 64.38 127 ALA A N 1
ATOM 963 C CA . ALA A 1 127 ? 2.574 -5.265 -19.812 1.00 64.38 127 ALA A CA 1
ATOM 964 C C . ALA A 1 127 ? 2.724 -3.754 -20.042 1.00 64.38 127 ALA A C 1
ATOM 966 O O . ALA A 1 127 ? 1.864 -2.965 -19.652 1.00 64.38 127 ALA A O 1
ATOM 967 N N . LEU A 1 128 ? 3.806 -3.344 -20.706 1.00 65.75 128 LEU A N 1
ATOM 968 C CA . LEU A 1 128 ? 4.016 -1.949 -21.086 1.00 65.75 128 LEU A CA 1
ATOM 969 C C . LEU A 1 128 ? 3.599 -1.709 -22.527 1.00 65.75 128 LEU A C 1
ATOM 971 O O . LEU A 1 128 ? 4.121 -2.332 -23.451 1.00 65.75 128 LEU A O 1
ATOM 975 N N . LEU A 1 129 ? 2.712 -0.736 -22.715 1.00 62.81 129 LEU A N 1
ATOM 976 C CA . LEU A 1 129 ? 2.445 -0.180 -24.032 1.00 62.81 129 LEU A CA 1
ATOM 977 C C . LEU A 1 129 ? 3.664 0.639 -24.471 1.00 62.81 129 LEU A C 1
ATOM 979 O O . LEU A 1 129 ? 4.073 1.581 -23.789 1.00 62.81 129 LEU A O 1
ATOM 983 N N . VAL A 1 130 ? 4.249 0.260 -25.606 1.00 69.44 130 VAL A N 1
ATOM 984 C CA . VAL A 1 130 ? 5.357 0.969 -26.255 1.00 69.44 130 VAL A CA 1
ATOM 985 C C . VAL A 1 130 ? 4.760 1.767 -27.416 1.00 69.44 130 VAL A C 1
ATOM 987 O O . VAL A 1 130 ? 4.358 1.152 -28.401 1.00 69.44 130 VAL A O 1
ATOM 990 N N . PRO A 1 131 ? 4.648 3.105 -27.319 1.00 69.88 131 PRO A N 1
ATOM 991 C CA . PRO A 1 131 ? 4.123 3.917 -28.413 1.00 69.88 131 PRO A CA 1
ATOM 992 C C . PRO A 1 131 ? 4.985 3.821 -29.676 1.00 69.88 131 PRO A C 1
ATOM 994 O O . PRO A 1 131 ? 6.179 3.511 -29.604 1.00 69.88 131 PRO A O 1
ATOM 997 N N . ASP A 1 132 ? 4.403 4.170 -30.824 1.00 62.44 132 ASP A N 1
ATOM 998 C CA . ASP A 1 132 ? 5.139 4.258 -32.085 1.00 62.44 132 ASP A CA 1
ATOM 999 C C . ASP A 1 132 ? 6.367 5.171 -31.945 1.00 62.44 132 ASP A C 1
ATOM 1001 O O . ASP A 1 132 ? 6.295 6.262 -31.377 1.00 62.44 132 ASP A O 1
ATOM 1005 N N . LYS A 1 133 ? 7.500 4.722 -32.504 1.00 67.62 133 LYS A N 1
ATOM 1006 C CA . LYS A 1 133 ? 8.845 5.334 -32.415 1.00 67.62 133 LYS A CA 1
ATOM 1007 C C . LYS A 1 133 ? 9.574 5.169 -31.078 1.00 67.62 133 LYS A C 1
ATOM 1009 O O . LYS A 1 133 ? 10.748 5.531 -31.014 1.00 67.62 133 LYS A O 1
ATOM 1014 N N . CYS A 1 134 ? 8.955 4.566 -30.066 1.00 66.62 134 CYS A N 1
ATOM 1015 C CA . CYS A 1 134 ? 9.644 4.203 -28.834 1.00 66.62 134 CYS A CA 1
ATOM 1016 C C . CYS A 1 134 ? 10.199 2.764 -28.895 1.00 66.62 134 CYS A C 1
ATOM 1018 O O . CYS A 1 134 ? 9.672 1.894 -29.586 1.00 66.62 134 CYS A O 1
ATOM 1020 N N . LYS A 1 135 ? 11.278 2.487 -28.159 1.00 66.38 135 LYS A N 1
ATOM 1021 C CA . LYS A 1 135 ? 11.878 1.163 -27.962 1.00 66.38 135 LYS A CA 1
ATOM 1022 C C . LYS A 1 135 ? 11.901 0.824 -26.481 1.00 66.38 135 LYS A C 1
ATOM 1024 O O . LYS A 1 135 ? 12.374 1.615 -25.668 1.00 66.38 135 LYS A O 1
ATOM 1029 N N . PHE A 1 136 ? 11.442 -0.373 -26.141 1.00 65.00 136 PHE A N 1
ATOM 1030 C CA . PHE A 1 136 ? 11.568 -0.909 -24.794 1.00 65.00 136 PHE A CA 1
ATOM 1031 C C . PHE A 1 136 ? 13.005 -1.357 -24.521 1.00 65.00 136 PHE A C 1
ATOM 1033 O O . PHE A 1 136 ? 13.560 -2.172 -25.255 1.00 65.00 136 PHE A O 1
ATOM 1040 N N . LEU A 1 137 ? 13.601 -0.815 -23.465 1.00 62.78 137 LEU A N 1
ATOM 1041 C CA . LEU A 1 137 ? 14.873 -1.237 -22.897 1.00 62.78 137 LEU A CA 1
ATOM 1042 C C . LEU A 1 137 ? 14.625 -1.739 -21.478 1.00 62.78 137 LEU A C 1
ATOM 1044 O O . LEU A 1 137 ? 13.790 -1.204 -20.754 1.00 62.78 137 LEU A O 1
ATOM 1048 N N . HIS A 1 138 ? 15.376 -2.744 -21.057 1.00 61.69 138 HIS A N 1
ATOM 1049 C CA . HIS A 1 138 ? 15.405 -3.177 -19.668 1.00 61.69 138 HIS A CA 1
ATOM 1050 C C . HIS A 1 138 ? 16.850 -3.456 -19.275 1.00 61.69 138 HIS A C 1
ATOM 1052 O O . HIS A 1 138 ? 17.626 -3.970 -20.079 1.00 61.69 138 HIS A O 1
ATOM 1058 N N . GLN A 1 139 ? 17.206 -3.095 -18.046 1.00 59.88 139 GLN A N 1
ATOM 1059 C CA . GLN A 1 139 ? 18.457 -3.513 -17.428 1.00 59.88 139 GLN A CA 1
ATOM 1060 C C . GLN A 1 139 ? 18.128 -4.525 -16.335 1.00 59.88 139 GLN A C 1
ATOM 1062 O O . GLN A 1 139 ? 17.399 -4.192 -15.402 1.00 59.88 139 GLN A O 1
ATOM 1067 N N . GLU A 1 140 ? 18.679 -5.730 -16.445 1.00 59.41 140 GLU A N 1
ATOM 1068 C CA . GLU A 1 140 ? 18.598 -6.769 -15.418 1.00 59.41 140 GLU A CA 1
ATOM 1069 C C . GLU A 1 140 ? 19.982 -7.072 -14.834 1.00 59.41 140 GLU A C 1
ATOM 1071 O O . GLU A 1 140 ? 21.009 -6.937 -15.507 1.00 59.41 140 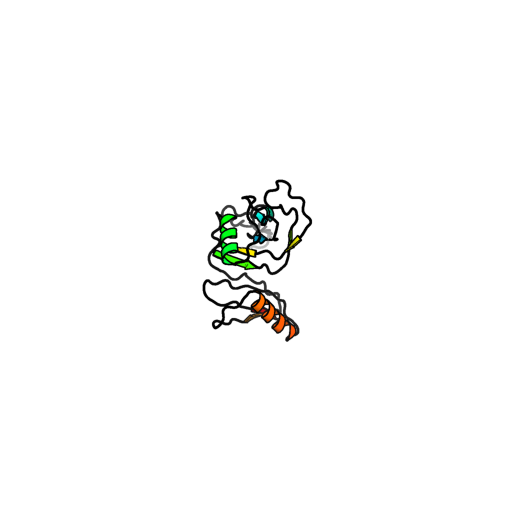GLU A O 1
ATOM 1076 N N . ARG A 1 141 ? 20.008 -7.424 -13.546 1.00 59.69 141 ARG A N 1
ATOM 1077 C CA . ARG A 1 141 ? 21.213 -7.798 -12.800 1.00 59.69 141 ARG A CA 1
ATOM 1078 C C . ARG A 1 141 ? 20.887 -9.010 -11.928 1.00 59.69 141 ARG A C 1
ATOM 1080 O O . ARG A 1 141 ? 20.236 -8.874 -10.898 1.00 59.69 141 ARG A O 1
ATOM 1087 N N . MET A 1 142 ? 21.310 -10.195 -12.368 1.00 60.47 142 MET A N 1
ATOM 1088 C CA . MET A 1 142 ? 21.081 -11.457 -11.641 1.00 60.47 142 MET A CA 1
ATOM 1089 C C . MET A 1 142 ? 21.978 -11.602 -10.401 1.00 60.47 142 MET A C 1
ATOM 1091 O O . MET A 1 142 ? 21.725 -12.447 -9.551 1.00 60.47 142 MET A O 1
ATOM 1095 N N . ASP A 1 143 ? 23.024 -10.783 -10.292 1.00 67.81 143 ASP A N 1
ATOM 1096 C CA . ASP A 1 143 ? 24.025 -10.788 -9.223 1.00 67.81 143 ASP A CA 1
ATOM 1097 C C . ASP A 1 143 ? 23.603 -10.007 -7.965 1.00 67.81 143 ASP A C 1
ATOM 1099 O O . ASP A 1 143 ? 24.323 -10.027 -6.970 1.00 67.81 143 ASP A O 1
ATOM 1103 N N . MET A 1 144 ? 22.457 -9.314 -7.985 1.00 63.69 144 MET A N 1
ATOM 1104 C CA . MET A 1 144 ? 22.018 -8.445 -6.887 1.00 63.69 144 MET A CA 1
ATOM 1105 C C . MET A 1 144 ? 20.507 -8.485 -6.643 1.00 63.69 144 MET A C 1
ATOM 1107 O O . MET A 1 144 ? 19.697 -8.588 -7.565 1.00 63.69 144 MET A O 1
ATOM 1111 N N . CYS A 1 145 ? 20.125 -8.346 -5.372 1.00 64.62 145 CYS A N 1
ATOM 1112 C CA . CYS A 1 145 ? 18.739 -8.201 -4.939 1.00 64.62 145 CYS A CA 1
ATOM 1113 C C . CYS A 1 145 ? 18.567 -6.841 -4.257 1.00 64.62 145 CYS A C 1
ATOM 1115 O O . CYS A 1 145 ? 18.870 -6.679 -3.079 1.00 64.62 145 CYS A O 1
ATOM 1117 N N . GLU A 1 146 ? 18.105 -5.863 -5.029 1.00 74.81 146 GLU A N 1
ATOM 1118 C CA . GLU A 1 146 ? 18.025 -4.459 -4.618 1.00 74.81 146 GLU A CA 1
ATOM 1119 C C . GLU A 1 146 ? 16.582 -3.982 -4.411 1.00 7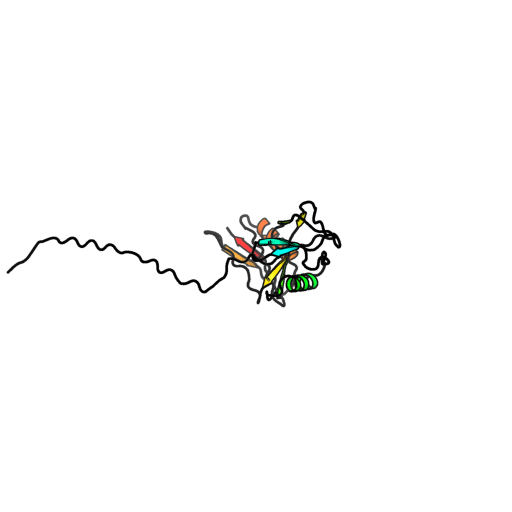4.81 146 GLU A C 1
ATOM 1121 O O . GLU A 1 146 ? 15.629 -4.562 -4.938 1.00 74.81 146 GLU A O 1
ATOM 1126 N N . SER A 1 147 ? 16.418 -2.908 -3.635 1.00 70.06 147 SER A N 1
ATOM 1127 C CA . SER A 1 147 ? 15.103 -2.352 -3.277 1.00 70.06 147 SER A CA 1
ATOM 1128 C C . SER A 1 147 ? 14.393 -1.645 -4.445 1.00 70.06 147 SER A C 1
ATOM 1130 O O . SER A 1 147 ? 15.023 -1.221 -5.413 1.00 70.06 147 SER A O 1
ATOM 1132 N N . HIS A 1 148 ? 13.075 -1.429 -4.329 1.00 69.19 148 HIS A N 1
ATOM 1133 C CA . HIS A 1 148 ? 12.305 -0.625 -5.296 1.00 69.19 148 HIS A CA 1
ATOM 1134 C C . HIS A 1 148 ? 12.930 0.757 -5.526 1.00 69.19 148 HIS A C 1
ATOM 1136 O O . HIS A 1 148 ? 13.123 1.186 -6.663 1.00 69.19 148 HIS A O 1
ATOM 1142 N N . LEU A 1 149 ? 13.313 1.430 -4.436 1.00 73.44 149 LEU A N 1
ATOM 1143 C CA . LEU A 1 149 ? 13.918 2.758 -4.481 1.00 73.44 149 LEU A CA 1
ATOM 1144 C C . LEU A 1 149 ? 15.253 2.764 -5.241 1.00 73.44 149 LEU A C 1
ATOM 1146 O O . LEU A 1 149 ? 15.538 3.721 -5.968 1.00 73.44 149 LEU A O 1
ATOM 1150 N N . HIS A 1 150 ? 16.050 1.699 -5.112 1.00 76.31 150 HIS A N 1
ATOM 1151 C CA . HIS A 1 150 ? 17.283 1.530 -5.878 1.00 76.31 150 HIS A CA 1
ATOM 1152 C C . HIS A 1 150 ? 16.980 1.494 -7.381 1.00 76.31 150 HIS A C 1
ATOM 1154 O O . HIS A 1 150 ? 17.476 2.336 -8.131 1.00 76.31 150 HIS A O 1
ATOM 1160 N N . TRP A 1 151 ? 16.100 0.591 -7.821 1.00 69.69 151 TRP A N 1
ATOM 1161 C CA . TRP A 1 151 ? 15.745 0.443 -9.239 1.00 69.69 151 TRP A CA 1
ATOM 1162 C C . TRP A 1 151 ? 15.074 1.687 -9.821 1.00 69.69 151 TRP A C 1
ATOM 1164 O O . TRP A 1 151 ? 15.364 2.083 -10.950 1.00 69.69 151 TRP A O 1
ATOM 1174 N N . HIS A 1 152 ? 14.251 2.367 -9.025 1.00 68.81 152 HIS A N 1
ATOM 1175 C CA . HIS A 1 152 ? 13.680 3.663 -9.366 1.00 68.81 152 HIS A CA 1
ATOM 1176 C C . HIS A 1 152 ? 14.773 4.727 -9.598 1.00 68.81 152 HIS A C 1
ATOM 1178 O O . HIS A 1 152 ? 14.693 5.523 -10.537 1.00 68.81 152 HIS A O 1
ATOM 1184 N N . THR A 1 153 ? 15.808 4.754 -8.755 1.00 74.50 153 THR A N 1
ATOM 1185 C CA . THR A 1 153 ? 16.938 5.692 -8.874 1.00 74.50 153 THR A CA 1
ATOM 1186 C C . THR A 1 153 ? 17.787 5.394 -10.105 1.00 74.50 153 THR A C 1
ATOM 1188 O O . THR A 1 153 ? 18.068 6.312 -10.873 1.00 74.50 153 THR A O 1
ATOM 1191 N N . VAL A 1 154 ? 18.107 4.121 -10.354 1.00 72.00 154 VAL A N 1
ATOM 1192 C CA . VAL A 1 154 ? 18.815 3.676 -11.565 1.00 72.00 154 VAL A CA 1
ATOM 1193 C C . VAL A 1 154 ? 18.052 4.103 -12.818 1.00 72.00 154 VAL A C 1
ATOM 1195 O O . VAL A 1 154 ? 18.623 4.719 -13.717 1.00 72.00 154 VAL A O 1
ATOM 1198 N N . ALA A 1 155 ? 16.739 3.862 -12.858 1.00 65.75 155 ALA A N 1
ATOM 1199 C CA . ALA A 1 155 ? 15.904 4.271 -13.981 1.00 65.75 155 ALA A CA 1
ATOM 1200 C C . ALA A 1 155 ? 15.935 5.800 -14.188 1.00 65.75 155 ALA A C 1
ATOM 1202 O O . ALA A 1 155 ? 16.068 6.284 -15.316 1.00 65.75 155 ALA A O 1
ATOM 1203 N N . LYS A 1 156 ? 15.848 6.582 -13.100 1.00 70.25 156 LYS A N 1
ATOM 1204 C CA . LYS A 1 156 ? 15.957 8.050 -13.150 1.00 70.25 156 LYS A CA 1
ATOM 1205 C C . LYS A 1 156 ? 17.313 8.515 -13.682 1.00 70.25 156 LYS A C 1
ATOM 1207 O O . LYS A 1 156 ? 17.347 9.444 -14.485 1.00 70.25 156 LYS A O 1
ATOM 1212 N N . GLU A 1 157 ? 18.409 7.899 -13.254 1.00 71.94 157 GLU A N 1
ATOM 1213 C CA . GLU A 1 157 ? 19.755 8.282 -13.682 1.00 71.94 157 GLU A CA 1
ATOM 1214 C C . GLU A 1 157 ? 19.982 8.007 -15.172 1.00 71.94 157 GLU A C 1
ATOM 1216 O O . GLU A 1 157 ? 20.482 8.875 -15.891 1.00 71.94 157 GLU A O 1
ATOM 1221 N N . VAL A 1 158 ? 19.566 6.836 -15.664 1.00 65.31 158 VAL A N 1
ATOM 1222 C CA . VAL A 1 158 ? 19.699 6.496 -17.089 1.00 65.31 158 VAL A CA 1
ATOM 1223 C C . VAL A 1 158 ? 18.872 7.445 -17.957 1.00 65.31 158 VAL A C 1
ATOM 1225 O O . VAL A 1 158 ? 19.350 7.868 -19.011 1.00 65.31 158 VAL A O 1
ATOM 1228 N N . ARG A 1 159 ? 17.682 7.864 -17.495 1.00 61.62 159 ARG A N 1
ATOM 1229 C CA . ARG A 1 159 ? 16.926 8.938 -18.154 1.00 61.62 159 ARG A CA 1
ATOM 1230 C C . ARG A 1 159 ? 17.730 10.237 -18.210 1.00 61.62 159 ARG A C 1
ATOM 1232 O O . ARG A 1 159 ? 17.829 10.829 -19.274 1.00 61.62 159 ARG A O 1
ATOM 1239 N N . SER A 1 160 ? 18.295 10.701 -17.097 1.00 59.56 160 SER A N 1
ATOM 1240 C CA . SER A 1 160 ? 19.014 11.986 -17.068 1.00 59.56 160 SER A CA 1
ATOM 1241 C C . SER A 1 160 ? 20.246 12.017 -17.980 1.00 59.56 160 SER A C 1
ATOM 1243 O O . SER A 1 160 ? 20.669 13.089 -18.400 1.00 59.56 160 SER A O 1
ATOM 1245 N N . ARG A 1 161 ? 20.825 10.855 -18.308 1.00 61.34 161 ARG A N 1
ATOM 1246 C CA . ARG A 1 161 ? 22.002 10.738 -19.183 1.00 61.34 161 ARG A CA 1
ATOM 1247 C C . ARG A 1 161 ? 21.672 10.717 -20.681 1.00 61.34 161 ARG A C 1
ATOM 1249 O O . ARG A 1 161 ? 22.577 10.877 -21.496 1.00 61.34 161 ARG A O 1
ATOM 1256 N N . VAL A 1 162 ? 20.414 10.516 -21.076 1.00 53.16 162 VAL A N 1
ATOM 1257 C CA . VAL A 1 162 ? 20.031 10.334 -22.484 1.00 53.16 162 VAL A CA 1
ATOM 1258 C C . VAL A 1 162 ? 18.691 11.023 -22.742 1.00 53.16 162 VAL A C 1
ATOM 1260 O O . VAL A 1 162 ? 17.695 10.732 -22.096 1.00 53.16 162 VAL A O 1
ATOM 1263 N N . HIS A 1 163 ? 18.665 11.928 -23.716 1.00 48.84 163 HIS A N 1
ATOM 1264 C CA . HIS A 1 163 ? 17.675 13.005 -23.831 1.00 48.84 163 HIS A CA 1
ATOM 1265 C C . HIS A 1 163 ? 16.199 12.605 -24.039 1.00 48.84 163 HIS A C 1
ATOM 1267 O O . HIS A 1 163 ? 15.364 13.501 -24.111 1.00 48.84 163 HIS A O 1
ATOM 1273 N N . ILE A 1 164 ? 15.837 11.320 -24.143 1.00 51.94 164 ILE A N 1
ATOM 1274 C CA . ILE A 1 164 ? 14.450 10.917 -24.409 1.00 51.94 164 ILE A CA 1
ATOM 1275 C C . ILE A 1 164 ? 14.144 9.525 -23.809 1.00 51.94 164 ILE A C 1
ATOM 1277 O O . ILE A 1 164 ? 14.256 8.492 -24.468 1.00 51.94 164 ILE A O 1
ATOM 1281 N N . TYR A 1 165 ? 13.754 9.488 -22.529 1.00 52.59 165 TYR A N 1
ATOM 1282 C CA . TYR A 1 165 ? 13.221 8.277 -21.891 1.00 52.59 165 TYR A CA 1
ATOM 1283 C C . TYR A 1 165 ? 11.985 8.560 -21.018 1.00 52.59 165 TYR A C 1
ATOM 1285 O O . TYR A 1 165 ? 12.044 9.358 -20.076 1.00 52.59 165 TYR A O 1
ATOM 1293 N N . VAL A 1 166 ? 10.878 7.846 -21.256 1.00 48.88 166 VAL A N 1
ATOM 1294 C CA . VAL A 1 166 ? 9.732 7.780 -20.320 1.00 48.88 166 VAL A CA 1
ATOM 1295 C C . VAL A 1 166 ? 10.071 6.755 -19.221 1.00 48.88 166 VAL A C 1
ATOM 1297 O O . VAL A 1 166 ? 10.537 5.661 -19.544 1.00 48.88 166 VAL A O 1
ATOM 1300 N N . LEU A 1 167 ? 9.870 7.085 -17.925 1.00 46.00 167 LEU A N 1
ATOM 1301 C CA . LEU A 1 167 ? 9.974 6.041 -16.874 1.00 46.00 167 LEU A CA 1
ATOM 1302 C C . LEU A 1 167 ? 8.698 5.240 -16.971 1.00 46.00 167 LEU A C 1
ATOM 1304 O O . LEU A 1 167 ? 7.628 5.803 -16.747 1.00 46.00 167 LEU A O 1
ATOM 1308 N N . HIS A 1 168 ? 8.849 3.936 -17.096 1.00 44.72 168 HIS A N 1
ATOM 1309 C CA . HIS A 1 168 ? 7.946 3.029 -16.422 1.00 44.72 168 HIS A CA 1
ATOM 1310 C C . HIS A 1 168 ? 8.783 2.168 -15.494 1.00 44.72 168 HIS A C 1
ATOM 1312 O O . HIS A 1 168 ? 9.701 1.491 -15.939 1.00 44.72 168 HIS A O 1
ATOM 1318 N N . ILE A 1 169 ? 8.497 2.228 -14.197 1.00 47.47 169 ILE A N 1
ATOM 1319 C CA . ILE A 1 169 ? 9.150 1.360 -13.224 1.00 47.47 169 ILE A CA 1
ATOM 1320 C C . ILE A 1 169 ? 8.277 0.123 -13.133 1.00 47.47 169 ILE A C 1
ATOM 1322 O O . ILE A 1 169 ? 7.158 0.186 -12.627 1.00 47.47 169 ILE A O 1
ATOM 1326 N N . LEU A 1 170 ? 8.768 -0.980 -13.691 1.00 47.56 170 LEU A N 1
ATOM 1327 C CA . LEU A 1 170 ? 8.217 -2.296 -13.412 1.00 47.56 170 LEU A CA 1
ATOM 1328 C C . LEU A 1 170 ? 9.087 -2.916 -12.336 1.00 47.56 170 LEU A C 1
ATOM 1330 O O . LEU A 1 170 ? 10.254 -3.222 -12.573 1.00 47.56 170 LEU A O 1
ATOM 1334 N N . GLN A 1 171 ? 8.518 -3.124 -11.161 1.00 47.22 171 GLN A N 1
ATOM 1335 C CA . GLN A 1 171 ? 9.144 -3.984 -10.177 1.00 47.22 171 GLN A CA 1
ATOM 1336 C C . GLN A 1 171 ? 8.929 -5.435 -10.618 1.00 47.22 171 GLN A C 1
ATOM 1338 O O . GLN A 1 171 ? 7.800 -5.927 -10.600 1.00 47.22 171 GLN A O 1
ATOM 1343 N N . LYS A 1 172 ? 10.001 -6.139 -10.998 1.00 46.88 172 LYS A N 1
ATOM 1344 C CA . LYS A 1 172 ? 9.954 -7.603 -11.053 1.00 46.88 172 LYS A CA 1
ATOM 1345 C C . LYS A 1 172 ? 9.959 -8.149 -9.623 1.00 46.88 172 LYS A C 1
ATOM 1347 O O . LYS A 1 172 ? 10.853 -7.823 -8.849 1.00 46.88 172 LYS A O 1
ATOM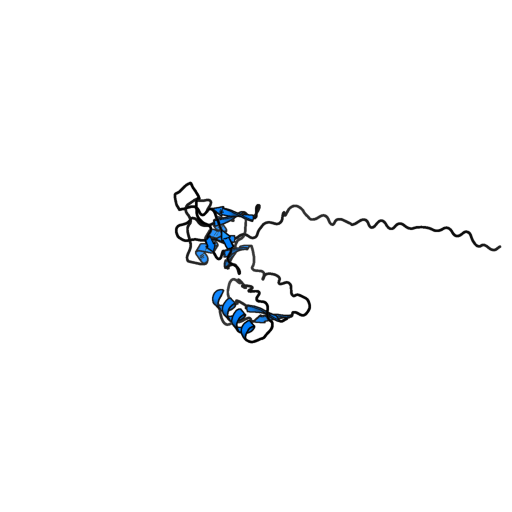 1352 N N . ALA A 1 173 ? 8.941 -8.922 -9.253 1.00 44.34 173 ALA A N 1
ATOM 1353 C CA . ALA A 1 173 ? 8.778 -9.470 -7.910 1.00 44.34 173 ALA A CA 1
ATOM 1354 C C . ALA A 1 173 ? 8.849 -11.004 -7.965 1.00 44.34 173 ALA A C 1
ATOM 1356 O O . ALA A 1 173 ? 7.867 -11.697 -7.728 1.00 44.34 173 ALA A O 1
ATOM 1357 N N . THR A 1 174 ? 10.013 -11.548 -8.315 1.00 43.28 174 THR A N 1
ATOM 1358 C CA . THR A 1 174 ? 10.258 -12.998 -8.271 1.00 43.28 174 THR A CA 1
ATOM 1359 C C . THR A 1 174 ? 10.586 -13.463 -6.842 1.00 43.28 174 THR A C 1
ATOM 1361 O O . THR A 1 174 ? 11.003 -12.651 -6.010 1.00 43.28 174 THR A O 1
ATOM 1364 N N . PRO A 1 175 ? 10.431 -14.765 -6.530 1.00 39.81 175 PRO A N 1
ATOM 1365 C CA . PRO A 1 175 ? 10.639 -15.301 -5.180 1.00 39.81 175 PRO A CA 1
ATOM 1366 C C . PRO A 1 175 ? 12.100 -15.306 -4.694 1.00 39.81 175 PRO A C 1
ATOM 1368 O O . PRO A 1 175 ? 12.336 -15.634 -3.534 1.00 39.81 175 PRO A O 1
ATOM 1371 N N . SER A 1 176 ? 13.087 -14.985 -5.547 1.00 42.66 176 SER A N 1
ATOM 1372 C CA . SER A 1 176 ? 14.505 -15.185 -5.203 1.00 42.66 176 SER A CA 1
ATOM 1373 C C . SER A 1 176 ? 15.554 -14.233 -5.802 1.00 42.66 176 SER A C 1
ATOM 1375 O O . SER A 1 176 ? 16.681 -14.288 -5.325 1.00 42.66 176 SER A O 1
ATOM 1377 N N . SER A 1 177 ? 15.292 -13.378 -6.800 1.00 48.62 177 SER A N 1
ATOM 1378 C CA . SER A 1 177 ? 16.254 -12.352 -7.286 1.00 48.62 177 SER A CA 1
ATOM 1379 C C . SER A 1 177 ? 15.776 -11.679 -8.577 1.00 48.62 177 SER A C 1
ATOM 1381 O O . SER A 1 177 ? 15.106 -12.306 -9.395 1.00 48.62 177 SER A O 1
ATOM 1383 N N . VAL A 1 178 ? 16.238 -10.436 -8.776 1.00 46.00 178 VAL A N 1
ATOM 1384 C CA . VAL A 1 178 ? 16.190 -9.603 -9.999 1.00 46.00 178 VAL A CA 1
ATOM 1385 C C . VAL A 1 178 ? 15.058 -8.585 -10.024 1.00 46.00 178 VAL A C 1
ATOM 1387 O O . VAL A 1 178 ? 13.983 -8.807 -10.578 1.00 46.00 178 VAL A O 1
ATOM 1390 N N . GLY A 1 179 ? 15.357 -7.399 -9.494 1.00 47.78 179 GLY A N 1
ATOM 1391 C CA . GLY A 1 179 ? 14.709 -6.196 -9.996 1.00 47.78 179 GLY A CA 1
ATOM 1392 C C . GLY A 1 179 ? 15.294 -5.842 -11.364 1.00 47.78 179 GLY A C 1
ATOM 1393 O O . GLY A 1 179 ? 16.457 -6.115 -11.658 1.00 47.78 179 GLY A O 1
ATOM 1394 N N . ALA A 1 180 ? 14.463 -5.276 -12.227 1.00 51.12 180 ALA A N 1
ATOM 1395 C CA . ALA A 1 180 ? 14.896 -4.697 -13.485 1.00 51.12 180 ALA A CA 1
ATOM 1396 C C . ALA A 1 180 ? 14.427 -3.245 -13.508 1.00 51.12 180 ALA A C 1
ATOM 1398 O O . ALA A 1 180 ? 13.366 -2.936 -12.973 1.00 51.12 180 ALA A O 1
ATOM 1399 N N . ALA A 1 181 ? 15.203 -2.358 -14.126 1.00 53.31 181 ALA A N 1
ATOM 1400 C CA . ALA A 1 181 ? 14.765 -1.003 -14.445 1.00 53.31 181 ALA A CA 1
ATOM 1401 C C . ALA A 1 181 ? 14.373 -0.963 -15.930 1.00 53.31 181 ALA A C 1
ATOM 1403 O O . ALA A 1 181 ? 15.260 -0.911 -16.789 1.00 53.31 181 ALA A O 1
ATOM 1404 N N . PRO A 1 182 ? 13.075 -1.029 -16.269 1.00 53.22 182 PRO A N 1
ATOM 1405 C CA . PRO A 1 182 ? 12.633 -0.800 -17.630 1.00 53.22 182 PRO A CA 1
ATOM 1406 C C . PRO A 1 182 ? 12.662 0.688 -17.975 1.00 53.22 182 PRO A C 1
ATOM 1408 O O . PRO A 1 182 ? 12.401 1.561 -17.148 1.00 53.22 182 PRO A O 1
ATOM 1411 N N . LEU A 1 183 ? 12.983 0.979 -19.227 1.00 54.00 183 LEU A N 1
ATOM 1412 C CA . LEU A 1 183 ? 13.089 2.317 -19.789 1.00 54.00 183 LEU A CA 1
ATOM 1413 C C . LEU A 1 183 ? 12.536 2.296 -21.211 1.00 54.00 183 LEU A C 1
ATOM 1415 O O . LEU A 1 183 ? 12.854 1.405 -21.992 1.00 54.00 183 LEU A O 1
ATOM 1419 N N . LEU A 1 184 ? 11.732 3.288 -21.581 1.00 47.34 184 LEU A N 1
ATOM 1420 C CA . LEU A 1 184 ? 11.258 3.440 -22.959 1.00 47.34 184 LEU A CA 1
ATOM 1421 C C . LEU A 1 184 ? 12.074 4.518 -23.656 1.00 47.34 184 LEU A C 1
ATOM 1423 O O . LEU A 1 184 ? 11.934 5.683 -23.292 1.00 47.34 184 LEU A O 1
ATOM 1427 N N . LYS A 1 185 ? 12.925 4.146 -24.620 1.00 52.47 185 LYS A N 1
ATOM 1428 C CA . LYS A 1 185 ? 13.659 5.095 -25.469 1.00 52.47 185 LYS A CA 1
ATOM 1429 C C . LYS A 1 185 ? 12.717 5.621 -26.532 1.00 52.47 185 LYS A C 1
ATOM 1431 O O . LYS A 1 185 ? 12.354 4.841 -27.401 1.00 52.47 185 LYS A O 1
ATOM 1436 N N . CYS A 1 186 ? 12.353 6.888 -26.491 1.00 55.25 186 CYS A N 1
ATOM 1437 C CA . CYS A 1 186 ? 11.778 7.556 -27.656 1.00 55.25 186 CYS A CA 1
ATOM 1438 C C . CYS A 1 186 ? 12.849 8.522 -28.211 1.00 55.25 186 CYS A C 1
ATOM 1440 O O . CYS A 1 186 ? 12.505 9.360 -29.058 1.00 55.25 186 CYS A O 1
#